Protein AF-A0A3L6PKZ7-F1 (afdb_monomer_lite)

InterPro domains:
  IPR006153 Cation/H+ exchanger, transmembrane domain [PF00999] (64-156)
  IPR038770 Sodium/solute symporter superfamily [G3DSA:1.20.1530.20] (49-181)
  IPR050794 Monovalent cation:proton antiporter 2 [PTHR32468] (29-165)

Sequence (184 aa):
MSLDAPPGAHLHGELTVNKSLFCFPPNNSAATSSGVFAGDDPLKFYFPLLLYHVCTVFALSRAIHAMLRRANVPLVISQILAGALLGPSFLGKVLPHAGELFATPEGWVQINTVGGYAFMLQIFVVGFKTDLGMIVKSGKKAVAIAFFGTAAPHLTMFAAGAALKARVPAAWKATFMLTNLNSW

Structure (mmCIF, N/CA/C/O backbone):
data_AF-A0A3L6PKZ7-F1
#
_entry.id   AF-A0A3L6PKZ7-F1
#
loop_
_atom_site.group_PDB
_atom_site.id
_atom_site.type_symbol
_atom_site.label_atom_id
_atom_site.label_alt_id
_atom_site.label_comp_id
_atom_site.label_asym_id
_atom_site.label_entity_id
_atom_site.label_seq_id
_atom_site.pdbx_PDB_ins_code
_atom_site.Cartn_x
_atom_site.Cartn_y
_atom_site.Cartn_z
_atom_site.occupancy
_atom_site.B_iso_or_equiv
_atom_site.auth_seq_id
_atom_site.auth_comp_id
_atom_site.auth_asym_id
_atom_site.auth_atom_id
_atom_site.pdbx_PDB_model_num
ATOM 1 N N . MET A 1 1 ? 43.329 28.662 -34.584 1.00 37.66 1 MET A N 1
ATOM 2 C CA . MET A 1 1 ? 42.949 29.707 -33.616 1.00 37.66 1 MET A CA 1
ATOM 3 C C . MET A 1 1 ? 42.145 29.007 -32.544 1.00 37.66 1 MET A C 1
ATOM 5 O O . MET A 1 1 ? 41.045 28.546 -32.812 1.00 37.66 1 MET A O 1
ATOM 9 N N . SER A 1 2 ? 42.824 28.749 -31.436 1.00 34.31 2 SER A N 1
ATOM 10 C CA . SER A 1 2 ? 42.416 27.891 -30.332 1.00 34.31 2 SER A CA 1
ATOM 11 C C . SER A 1 2 ? 41.321 28.545 -29.495 1.00 34.31 2 SER A C 1
ATOM 13 O O . SER A 1 2 ? 41.406 29.736 -29.208 1.00 34.31 2 SER A O 1
ATOM 15 N N . LEU A 1 3 ? 40.343 27.757 -29.056 1.00 40.91 3 LEU A N 1
ATOM 16 C CA . LEU A 1 3 ? 39.632 28.007 -27.807 1.00 40.91 3 LEU A CA 1
ATOM 17 C C . LEU A 1 3 ? 39.703 26.711 -27.001 1.00 40.91 3 LEU A C 1
ATOM 19 O O . LEU A 1 3 ? 38.933 25.778 -27.217 1.00 40.91 3 LEU A O 1
ATOM 23 N N . ASP A 1 4 ? 40.724 26.660 -26.149 1.00 36.47 4 ASP A N 1
ATOM 24 C CA . ASP A 1 4 ? 40.931 25.654 -25.119 1.00 36.47 4 ASP A CA 1
ATOM 25 C C . ASP A 1 4 ? 39.691 25.536 -24.224 1.00 36.47 4 ASP A C 1
ATOM 27 O O . ASP A 1 4 ? 39.232 26.508 -23.619 1.00 36.47 4 ASP A O 1
ATOM 31 N N . ALA A 1 5 ? 39.161 24.318 -24.133 1.00 41.03 5 ALA A N 1
ATOM 32 C CA . ALA A 1 5 ? 38.252 23.921 -23.072 1.00 41.03 5 ALA A CA 1
ATOM 33 C C . ALA A 1 5 ? 39.062 23.800 -21.767 1.00 41.03 5 ALA A C 1
ATOM 35 O O . ALA A 1 5 ? 40.099 23.132 -21.770 1.00 41.03 5 ALA A O 1
ATOM 36 N N . PRO A 1 6 ? 38.642 24.413 -20.646 1.00 43.09 6 PRO A N 1
ATOM 37 C CA . PRO A 1 6 ? 39.358 24.243 -19.391 1.00 43.09 6 PRO A CA 1
ATOM 38 C C . PRO A 1 6 ? 39.250 22.785 -18.897 1.00 43.09 6 PRO A C 1
ATOM 40 O O . PRO A 1 6 ? 38.205 22.148 -19.063 1.00 43.09 6 PRO A O 1
ATOM 43 N N . PRO A 1 7 ? 40.327 22.243 -18.302 1.00 43.50 7 PRO A N 1
ATOM 44 C CA . PRO A 1 7 ? 40.430 20.838 -17.934 1.00 43.50 7 PRO A CA 1
ATOM 45 C C . PRO A 1 7 ? 39.516 20.506 -16.753 1.00 43.50 7 PRO A C 1
ATOM 47 O O . PRO A 1 7 ? 39.241 21.348 -15.897 1.00 43.50 7 PRO A O 1
ATOM 50 N N . GLY A 1 8 ? 39.058 19.253 -16.712 1.00 45.28 8 GLY A N 1
ATOM 51 C CA . GLY A 1 8 ? 38.177 18.725 -15.677 1.00 45.28 8 GLY A CA 1
ATOM 52 C C . GLY A 1 8 ? 38.680 19.041 -14.271 1.00 45.28 8 GLY A C 1
ATOM 53 O O . GLY A 1 8 ? 39.714 18.539 -13.830 1.00 45.28 8 GLY A O 1
ATOM 54 N N . ALA A 1 9 ? 37.910 19.856 -13.554 1.00 32.09 9 ALA A N 1
ATOM 55 C CA . ALA A 1 9 ? 38.066 20.019 -12.125 1.00 32.09 9 ALA A CA 1
ATOM 56 C C . ALA A 1 9 ? 37.675 18.697 -11.451 1.00 32.09 9 ALA A C 1
ATOM 58 O O . ALA A 1 9 ? 36.498 18.400 -11.250 1.00 32.09 9 ALA A O 1
ATOM 59 N N . HIS A 1 10 ? 38.686 17.897 -11.112 1.00 40.03 10 HIS A N 1
ATOM 60 C CA . HIS A 1 10 ? 38.590 16.874 -10.081 1.00 40.03 10 HIS A CA 1
ATOM 61 C C . HIS A 1 10 ? 38.192 17.561 -8.769 1.00 40.03 10 HIS A C 1
ATOM 63 O O . HIS A 1 10 ? 39.037 18.016 -8.000 1.00 40.03 10 HIS A O 1
ATOM 69 N N . LEU A 1 11 ? 36.887 17.652 -8.513 1.00 38.78 11 LEU A N 1
ATOM 70 C CA . LEU A 1 11 ? 36.351 17.964 -7.195 1.00 38.78 11 LEU A CA 1
ATOM 71 C C . LEU A 1 11 ? 36.608 16.753 -6.292 1.00 38.78 11 LEU A C 1
ATOM 73 O O . LEU A 1 11 ? 35.746 15.907 -6.079 1.00 38.78 11 LEU A O 1
ATOM 77 N N . HIS A 1 12 ? 37.818 16.705 -5.735 1.00 37.81 12 HIS A N 1
ATOM 78 C CA . HIS A 1 12 ? 38.147 16.003 -4.493 1.00 37.81 12 HIS A CA 1
ATOM 79 C C . HIS A 1 12 ? 37.473 16.733 -3.313 1.00 37.81 12 HIS A C 1
ATOM 81 O O . HIS A 1 12 ? 38.109 17.188 -2.369 1.00 37.81 12 HIS A O 1
ATOM 87 N N . GLY A 1 13 ? 36.159 16.917 -3.410 1.00 38.22 13 GLY A N 1
ATOM 88 C CA . GLY A 1 13 ? 35.315 17.317 -2.304 1.00 38.22 13 GLY A CA 1
ATOM 89 C C . GLY A 1 13 ? 34.705 16.046 -1.760 1.00 38.22 13 GLY A C 1
ATOM 90 O O . GLY A 1 13 ? 33.874 15.434 -2.427 1.00 38.22 13 GLY A O 1
ATOM 91 N N . GLU A 1 14 ? 35.124 15.645 -0.566 1.00 44.72 14 GLU A N 1
ATOM 92 C CA . GLU A 1 14 ? 34.362 14.734 0.276 1.00 44.72 14 GLU A CA 1
ATOM 93 C C . GLU A 1 14 ? 33.024 15.421 0.593 1.00 44.72 14 GLU A C 1
ATOM 95 O O . GLU A 1 14 ? 32.824 16.007 1.655 1.00 44.72 14 GLU A O 1
ATOM 100 N N . LEU A 1 15 ? 32.100 15.426 -0.374 1.00 49.53 15 LEU A N 1
ATOM 101 C CA . LEU A 1 15 ? 30.705 15.639 -0.065 1.00 49.53 15 LEU A CA 1
ATOM 102 C C . LEU A 1 15 ? 30.356 14.402 0.751 1.00 49.53 15 LEU A C 1
ATOM 104 O O . LEU A 1 15 ? 30.218 13.301 0.214 1.00 49.53 15 LEU A O 1
ATOM 108 N N . THR A 1 16 ? 30.255 14.583 2.061 1.00 47.41 16 THR A N 1
ATOM 109 C CA . THR A 1 16 ? 29.468 13.721 2.930 1.00 47.41 16 THR A CA 1
ATOM 110 C C . THR A 1 16 ? 28.024 13.813 2.440 1.00 47.41 16 THR A C 1
ATOM 112 O O . THR A 1 16 ? 27.162 14.443 3.047 1.00 47.41 16 THR A O 1
ATOM 115 N N . VAL A 1 17 ? 27.761 13.230 1.263 1.00 52.81 17 VAL A N 1
ATOM 116 C CA . VAL A 1 17 ? 26.420 12.999 0.757 1.00 52.81 17 VAL A CA 1
ATOM 117 C C . VAL A 1 17 ? 25.824 12.106 1.815 1.00 52.81 17 VAL A C 1
ATOM 119 O O . VAL A 1 17 ? 26.182 10.933 1.940 1.00 52.81 17 VAL A O 1
ATOM 122 N N . ASN A 1 18 ? 24.973 12.700 2.641 1.00 56.16 18 ASN A N 1
ATOM 123 C CA . ASN A 1 18 ? 24.105 11.946 3.506 1.00 56.16 18 ASN A CA 1
ATOM 124 C C . ASN A 1 18 ? 23.503 10.844 2.630 1.00 56.16 18 ASN A C 1
ATOM 126 O O . ASN A 1 18 ? 22.869 11.134 1.614 1.00 56.16 18 ASN A O 1
ATOM 130 N N . LYS A 1 19 ? 23.766 9.584 2.986 1.00 55.69 1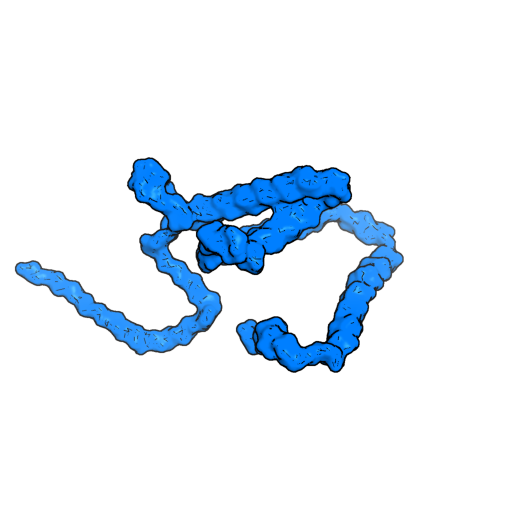9 LYS A N 1
ATOM 131 C CA . LYS A 1 19 ? 23.461 8.393 2.178 1.00 55.69 19 LYS A CA 1
ATOM 132 C C . LYS A 1 19 ? 21.954 8.215 1.898 1.00 55.69 19 LYS A C 1
ATOM 134 O O . LYS A 1 19 ? 21.560 7.231 1.286 1.00 55.69 19 LYS A O 1
ATOM 139 N N . SER A 1 20 ? 21.130 9.158 2.360 1.00 59.34 20 SER A N 1
ATOM 140 C CA . SER A 1 20 ? 19.693 9.289 2.132 1.00 59.34 20 SER A CA 1
ATOM 141 C C . SER A 1 20 ? 19.301 10.101 0.886 1.00 59.34 20 SER A C 1
ATOM 143 O O . SER A 1 20 ? 18.125 10.096 0.527 1.00 59.34 20 SER A O 1
ATOM 145 N N . LEU A 1 21 ? 20.231 10.775 0.195 1.00 57.31 21 LEU A N 1
ATOM 146 C CA . LEU A 1 21 ? 19.923 11.542 -1.021 1.00 57.31 21 LEU A CA 1
ATOM 147 C C . LEU A 1 21 ? 20.145 10.704 -2.290 1.00 57.31 21 LEU A C 1
ATOM 149 O O . LEU A 1 21 ? 21.260 10.582 -2.795 1.00 57.31 21 LEU A O 1
ATOM 153 N N . PHE A 1 22 ? 19.058 10.133 -2.817 1.00 61.12 22 PHE A N 1
ATOM 154 C CA . PHE A 1 22 ? 19.027 9.542 -4.156 1.00 61.12 22 PHE A CA 1
ATOM 155 C C . PHE A 1 22 ? 18.927 10.658 -5.202 1.00 61.12 22 PHE A C 1
ATOM 157 O O . PHE A 1 22 ? 17.854 11.211 -5.438 1.00 61.12 22 PHE A O 1
ATOM 164 N N . CYS A 1 23 ? 20.053 10.999 -5.826 1.00 65.50 23 CYS A N 1
ATOM 165 C CA . CYS A 1 23 ? 20.083 11.903 -6.972 1.00 65.50 23 CYS A CA 1
ATOM 166 C C . CYS A 1 23 ? 19.920 11.091 -8.260 1.00 65.50 23 CYS A C 1
ATOM 168 O O . CYS A 1 23 ? 20.810 10.320 -8.620 1.00 65.50 23 CYS A O 1
ATOM 170 N N . PHE A 1 24 ? 18.801 11.275 -8.962 1.00 64.44 24 PHE A N 1
ATOM 171 C CA . PHE A 1 24 ? 18.620 10.705 -10.295 1.00 64.44 24 PHE A CA 1
ATOM 172 C C . PHE A 1 24 ? 19.259 11.630 -11.341 1.00 64.44 24 PHE A C 1
ATOM 174 O O . PHE A 1 24 ? 18.990 12.836 -11.330 1.00 64.44 24 PHE A O 1
ATOM 181 N N . PRO A 1 25 ? 20.134 11.115 -12.221 1.00 61.62 25 PRO A N 1
ATOM 182 C CA . PRO A 1 25 ? 20.786 11.935 -13.229 1.00 61.62 25 PRO A CA 1
ATOM 183 C C . PRO A 1 25 ? 19.748 12.454 -14.246 1.00 61.62 25 PRO A C 1
ATOM 185 O O . PRO A 1 25 ? 19.003 11.660 -14.821 1.00 61.62 25 PRO A O 1
ATOM 188 N N . PRO A 1 26 ? 19.691 13.772 -14.512 1.00 59.50 26 PRO A N 1
ATOM 189 C CA . PRO A 1 26 ? 18.652 14.383 -15.348 1.00 59.50 26 PRO A CA 1
ATOM 190 C C . PRO A 1 26 ? 18.780 14.074 -16.851 1.00 59.50 26 PRO A C 1
ATOM 192 O O . PRO A 1 26 ? 17.904 14.452 -17.623 1.00 59.50 26 PRO A O 1
ATOM 195 N N . ASN A 1 27 ? 19.86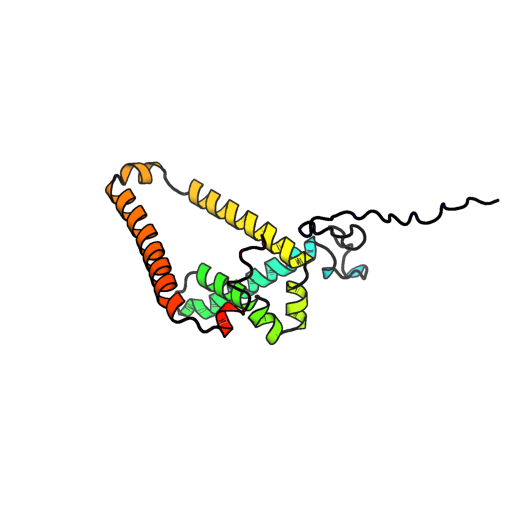5 13.427 -17.289 1.00 56.06 27 ASN A N 1
ATOM 196 C CA . ASN A 1 27 ? 20.165 13.206 -18.707 1.00 56.06 27 ASN A CA 1
ATOM 197 C C . ASN A 1 27 ? 19.594 11.901 -19.286 1.00 56.06 27 ASN A C 1
ATOM 199 O O . ASN A 1 27 ? 19.532 11.780 -20.506 1.00 56.06 27 ASN A O 1
ATOM 203 N N . ASN A 1 28 ? 19.168 10.951 -18.447 1.00 58.66 28 ASN A N 1
ATOM 204 C CA . ASN A 1 28 ? 18.804 9.601 -18.897 1.00 58.66 28 ASN A CA 1
ATOM 205 C C . ASN A 1 28 ? 17.306 9.276 -18.779 1.00 58.66 28 ASN A C 1
ATOM 207 O O . ASN A 1 28 ? 16.883 8.226 -19.259 1.00 58.66 28 ASN A O 1
ATOM 211 N N . SER A 1 29 ? 16.501 10.157 -18.181 1.00 63.03 29 SER A N 1
ATOM 212 C CA . SER A 1 29 ? 15.074 9.908 -17.951 1.00 63.03 29 SER A CA 1
ATOM 213 C C . SER A 1 29 ? 14.266 11.209 -18.033 1.00 63.03 29 SER A C 1
ATOM 215 O O . SER A 1 29 ? 14.101 11.951 -17.068 1.00 63.03 29 SER A O 1
ATOM 217 N N . ALA A 1 30 ? 13.755 11.525 -19.228 1.00 67.38 30 ALA A N 1
ATOM 218 C CA . ALA A 1 30 ? 12.829 12.643 -19.403 1.00 67.38 30 ALA A CA 1
ATOM 219 C C . ALA A 1 30 ? 11.431 12.293 -18.849 1.00 67.38 30 ALA A C 1
ATOM 221 O O . ALA A 1 30 ? 11.068 11.126 -18.674 1.00 67.38 30 ALA A O 1
ATOM 222 N N . ALA A 1 31 ? 10.605 13.310 -18.589 1.00 65.88 31 ALA A N 1
ATOM 223 C CA . ALA A 1 31 ? 9.243 13.108 -18.086 1.00 65.88 31 ALA A CA 1
ATOM 224 C C . ALA A 1 31 ? 8.304 12.450 -19.118 1.00 65.88 31 ALA A C 1
ATOM 226 O O . ALA A 1 31 ? 7.287 11.869 -18.747 1.00 65.88 31 ALA A O 1
ATOM 227 N N . THR A 1 32 ? 8.609 12.538 -20.414 1.00 68.31 32 THR A N 1
ATOM 228 C CA . THR A 1 32 ? 7.767 12.033 -21.509 1.00 68.31 32 THR A CA 1
ATOM 229 C C . THR A 1 32 ? 8.644 11.479 -22.628 1.00 68.31 32 THR A C 1
ATOM 231 O O . THR A 1 32 ? 9.682 12.056 -22.937 1.00 68.31 32 THR A O 1
ATOM 234 N N . SER A 1 33 ? 8.225 10.349 -23.202 1.00 72.31 33 SER A N 1
ATOM 235 C CA . SER A 1 33 ? 8.876 9.704 -24.347 1.00 72.31 33 SER A CA 1
ATOM 236 C C . SER A 1 33 ? 8.379 10.310 -25.659 1.00 72.31 33 SER A C 1
ATOM 238 O O . SER A 1 33 ? 7.191 10.616 -25.773 1.00 72.31 33 SER A O 1
ATOM 240 N N . SER A 1 34 ? 9.249 10.400 -26.669 1.00 72.69 34 SER A N 1
ATOM 241 C CA . SER A 1 34 ? 8.867 10.779 -28.041 1.00 72.69 34 SER A CA 1
ATOM 242 C C . SER A 1 34 ? 8.080 9.674 -28.772 1.00 72.69 34 SER A C 1
ATOM 244 O O . SER A 1 34 ? 7.639 9.866 -29.904 1.00 72.69 34 SER A O 1
ATOM 246 N N . GLY A 1 35 ? 7.842 8.537 -28.105 1.00 71.56 35 GLY A N 1
ATOM 247 C CA . GLY A 1 35 ? 7.009 7.430 -28.564 1.00 71.56 35 GLY A CA 1
ATOM 248 C C . GLY A 1 35 ? 7.821 6.256 -29.110 1.00 71.56 35 GLY A C 1
ATOM 249 O O . GLY A 1 35 ? 8.903 6.424 -29.660 1.00 71.56 35 GLY A O 1
ATOM 250 N N . VAL A 1 36 ? 7.258 5.046 -29.014 1.00 78.12 36 VAL A N 1
ATOM 251 C CA . VAL A 1 36 ? 7.903 3.801 -29.487 1.00 78.12 36 VAL A CA 1
ATOM 252 C C . VAL A 1 36 ? 8.214 3.826 -30.990 1.00 78.12 36 VAL A C 1
ATOM 254 O O . VAL A 1 36 ? 9.170 3.211 -31.451 1.00 78.12 36 VAL A O 1
ATOM 257 N N . PHE A 1 37 ? 7.435 4.591 -31.760 1.00 78.19 37 PHE A N 1
ATOM 258 C CA . PHE A 1 37 ? 7.635 4.772 -33.198 1.00 78.19 37 PHE A CA 1
ATOM 259 C C . PHE A 1 37 ? 8.873 5.615 -33.538 1.00 78.19 37 PHE A C 1
ATOM 261 O O . PHE A 1 37 ? 9.348 5.547 -34.668 1.00 78.19 37 PHE A O 1
ATOM 268 N N . ALA A 1 38 ? 9.412 6.370 -32.574 1.00 78.25 38 ALA A N 1
ATOM 269 C CA . ALA A 1 38 ? 10.676 7.091 -32.710 1.00 78.25 38 ALA A CA 1
ATOM 270 C C . ALA A 1 38 ? 11.906 6.208 -32.403 1.00 78.25 38 ALA A C 1
ATOM 272 O O . ALA A 1 38 ? 13.032 6.676 -32.539 1.00 78.25 38 ALA A O 1
ATOM 273 N N . GLY A 1 39 ? 11.706 4.940 -32.011 1.00 75.25 39 GLY A N 1
ATOM 274 C CA . GLY A 1 39 ? 12.780 4.022 -31.610 1.00 75.25 39 GLY A CA 1
ATOM 275 C C . GLY A 1 39 ? 13.220 4.161 -30.148 1.00 75.25 39 GLY A C 1
ATOM 276 O O . GLY A 1 39 ? 14.179 3.511 -29.743 1.00 75.25 39 GLY A O 1
ATOM 277 N N . ASP A 1 40 ? 12.518 4.978 -29.357 1.00 77.06 40 ASP A N 1
ATOM 278 C CA . ASP A 1 40 ? 12.780 5.156 -27.928 1.00 77.06 40 ASP A CA 1
ATOM 279 C C . ASP A 1 40 ? 12.205 3.993 -27.102 1.00 77.06 40 ASP A C 1
ATOM 281 O O . ASP A 1 40 ? 11.055 3.591 -27.295 1.00 77.06 40 ASP A O 1
ATOM 285 N N . ASP A 1 41 ? 12.961 3.517 -26.105 1.00 74.69 41 ASP A N 1
ATOM 286 C CA . ASP A 1 41 ? 12.457 2.581 -25.093 1.00 74.69 41 ASP A CA 1
ATOM 287 C C . ASP A 1 41 ? 11.544 3.327 -24.098 1.00 74.69 41 ASP A C 1
ATOM 289 O O . ASP A 1 41 ? 12.045 4.066 -23.241 1.00 74.69 41 ASP A O 1
ATOM 293 N N . PRO A 1 42 ? 10.211 3.126 -24.115 1.00 75.62 42 PRO A N 1
ATOM 294 C CA . PRO A 1 42 ? 9.300 3.889 -23.262 1.00 75.62 42 PRO A CA 1
ATOM 295 C C . PRO A 1 42 ? 9.505 3.590 -21.772 1.00 75.62 42 PRO A C 1
ATOM 297 O O . PRO A 1 42 ? 9.166 4.414 -20.935 1.00 75.62 42 PRO A O 1
ATOM 300 N N . LEU A 1 43 ? 10.093 2.448 -21.414 1.00 74.25 43 LEU A N 1
ATOM 301 C CA . LEU A 1 43 ? 10.303 2.038 -20.021 1.00 74.25 43 LEU A CA 1
ATOM 302 C C . LEU A 1 43 ? 11.442 2.788 -19.310 1.00 74.25 43 LEU A C 1
ATOM 304 O O . LEU A 1 43 ? 11.575 2.655 -18.098 1.00 74.25 43 LEU A O 1
ATOM 308 N N . LYS A 1 44 ? 12.234 3.593 -20.033 1.00 75.19 44 LYS A N 1
ATOM 309 C CA . LYS A 1 44 ? 13.268 4.470 -19.452 1.00 75.19 44 LYS A CA 1
ATOM 310 C C . LYS A 1 44 ? 12.729 5.830 -18.993 1.00 75.19 44 LYS A C 1
ATOM 312 O O . LYS A 1 44 ? 13.465 6.623 -18.416 1.00 75.19 44 LYS A O 1
ATOM 317 N N . PHE A 1 45 ? 11.455 6.122 -19.258 1.00 79.44 45 PHE A N 1
ATOM 318 C CA . PHE A 1 45 ? 10.830 7.398 -18.914 1.00 79.44 45 PHE A CA 1
ATOM 319 C C . PHE A 1 45 ? 9.893 7.244 -17.713 1.00 79.44 45 PHE A C 1
ATOM 321 O O . PHE A 1 45 ? 9.157 6.265 -17.592 1.00 79.44 45 PHE A O 1
ATOM 328 N N . TYR A 1 46 ? 9.849 8.267 -16.860 1.00 81.25 46 TYR A N 1
ATOM 329 C CA . TYR A 1 46 ? 9.121 8.223 -15.589 1.00 81.25 46 TYR A CA 1
ATOM 330 C C . TYR A 1 46 ? 7.609 8.009 -15.737 1.00 81.25 46 TYR A C 1
ATOM 332 O O . TYR A 1 46 ? 7.017 7.222 -15.001 1.00 81.25 46 TYR A O 1
ATOM 340 N N . PHE A 1 47 ? 6.967 8.723 -16.661 1.00 83.88 47 PHE A N 1
ATOM 341 C CA . PHE A 1 47 ? 5.515 8.674 -16.841 1.00 83.88 47 PHE A CA 1
ATOM 342 C C . PHE A 1 47 ? 5.000 7.324 -17.378 1.00 83.88 47 PHE A C 1
ATOM 344 O O . PHE A 1 47 ? 4.134 6.724 -16.736 1.00 83.88 47 PHE A O 1
ATOM 351 N N . PRO A 1 48 ? 5.507 6.798 -18.510 1.00 86.38 48 PRO A N 1
ATOM 352 C CA . PRO A 1 48 ? 5.097 5.480 -19.000 1.00 86.38 48 PRO A CA 1
ATOM 353 C C . PRO A 1 48 ? 5.462 4.340 -18.040 1.00 86.38 48 PRO A C 1
ATOM 355 O O . PRO A 1 48 ? 4.680 3.396 -17.930 1.00 86.38 48 PRO A O 1
ATOM 358 N N . LEU A 1 49 ? 6.578 4.435 -17.306 1.00 85.31 49 LEU A N 1
ATOM 359 C CA . LEU A 1 49 ? 6.928 3.456 -16.272 1.00 85.31 49 LEU A CA 1
ATOM 360 C C . LEU A 1 49 ? 5.880 3.431 -15.144 1.00 85.31 49 LEU A C 1
ATOM 362 O O . LEU A 1 49 ? 5.373 2.365 -14.794 1.00 85.31 49 LEU A O 1
ATOM 366 N N . LEU A 1 50 ? 5.464 4.605 -14.652 1.00 87.31 50 LEU A N 1
ATOM 367 C CA . LEU A 1 50 ? 4.408 4.721 -13.642 1.00 87.31 50 LEU A CA 1
ATOM 368 C C . LEU A 1 50 ? 3.073 4.146 -14.141 1.00 87.31 50 LEU A C 1
ATOM 370 O O . LEU A 1 50 ? 2.414 3.387 -13.426 1.00 87.31 50 LEU A O 1
ATOM 374 N N . LEU A 1 51 ? 2.665 4.492 -15.366 1.00 88.69 51 LEU A N 1
ATOM 375 C CA . LEU A 1 51 ? 1.438 3.961 -15.964 1.00 88.69 51 LEU A CA 1
ATOM 376 C C . LEU A 1 51 ? 1.488 2.438 -16.081 1.00 88.69 51 LEU A C 1
ATOM 378 O O . LEU A 1 51 ? 0.510 1.768 -15.749 1.00 88.69 51 LEU A O 1
ATOM 382 N N . TYR A 1 52 ? 2.625 1.889 -16.507 1.00 88.25 52 TYR A N 1
ATOM 383 C CA . TYR A 1 52 ? 2.830 0.449 -16.582 1.00 88.25 52 TYR A CA 1
ATOM 384 C C . TYR A 1 52 ? 2.637 -0.220 -15.214 1.00 88.25 52 TYR A C 1
ATOM 386 O O . TYR A 1 52 ? 1.897 -1.204 -15.107 1.00 88.25 52 TYR A O 1
ATOM 394 N N . HIS A 1 53 ? 3.234 0.329 -14.152 1.00 88.88 53 HIS A N 1
ATOM 395 C CA . HIS A 1 53 ? 3.090 -0.214 -12.801 1.00 88.88 53 HIS A CA 1
ATOM 396 C C . HIS A 1 53 ? 1.646 -0.147 -12.296 1.00 88.88 53 HIS A C 1
ATOM 398 O O . HIS A 1 53 ? 1.126 -1.158 -11.822 1.00 88.88 53 HIS A O 1
ATOM 404 N N . VAL A 1 54 ? 0.961 0.993 -12.444 1.00 89.75 54 VAL A N 1
ATOM 405 C CA . VAL A 1 54 ? -0.443 1.154 -12.013 1.00 89.75 54 VAL A CA 1
ATOM 406 C C . VAL A 1 54 ? -1.370 0.210 -12.778 1.00 89.75 54 VAL A C 1
ATOM 408 O O . VAL A 1 54 ? -2.192 -0.476 -12.165 1.00 89.75 54 VAL A O 1
ATOM 411 N N . CYS A 1 55 ? -1.219 0.120 -14.102 1.00 91.50 55 CYS A N 1
ATOM 412 C CA . CYS A 1 55 ? -1.996 -0.794 -14.938 1.00 91.50 55 CYS A CA 1
ATOM 413 C C . CYS A 1 55 ? -1.774 -2.251 -14.530 1.00 91.50 55 CYS A C 1
ATOM 415 O O . CYS A 1 55 ? -2.741 -3.000 -14.389 1.00 91.50 55 CYS A O 1
ATOM 417 N N . THR A 1 56 ? -0.524 -2.646 -14.281 1.00 89.00 56 THR A N 1
ATOM 418 C CA . THR A 1 56 ? -0.189 -4.016 -13.876 1.00 89.00 56 THR A CA 1
ATOM 419 C C . THR A 1 56 ? -0.767 -4.352 -12.502 1.00 89.00 56 THR A C 1
ATOM 421 O O . THR A 1 56 ? -1.411 -5.391 -12.346 1.00 89.00 56 THR A O 1
ATOM 424 N N . VAL A 1 57 ? -0.625 -3.456 -11.517 1.00 89.56 57 VAL A N 1
ATOM 425 C CA . VAL A 1 57 ? -1.207 -3.629 -10.174 1.00 89.56 57 VAL A CA 1
ATOM 426 C C . VAL A 1 57 ? -2.729 -3.734 -10.254 1.00 89.56 57 VAL A C 1
ATOM 428 O O . VAL A 1 57 ? -3.321 -4.614 -9.622 1.00 89.56 57 VAL A O 1
ATOM 431 N N . PHE A 1 58 ? -3.381 -2.878 -11.045 1.00 91.81 58 PHE A N 1
ATOM 432 C CA . PHE A 1 58 ? -4.834 -2.890 -11.200 1.00 91.81 58 PHE A CA 1
ATOM 433 C C . PHE A 1 58 ? -5.327 -4.162 -11.897 1.00 91.81 58 PHE A C 1
ATOM 435 O O . PHE A 1 58 ? -6.251 -4.811 -11.401 1.00 91.81 58 PHE A O 1
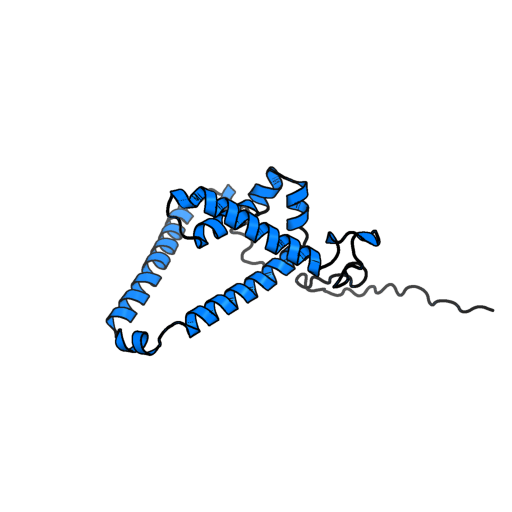ATOM 442 N N . ALA A 1 59 ? -4.697 -4.551 -13.007 1.00 92.69 59 ALA A N 1
ATOM 443 C CA . ALA A 1 59 ? -5.042 -5.756 -13.755 1.00 92.69 59 ALA A CA 1
ATOM 444 C C . ALA A 1 59 ? -4.877 -7.013 -12.894 1.00 92.69 59 ALA A C 1
ATOM 446 O O . ALA A 1 59 ? -5.800 -7.825 -12.806 1.00 92.69 59 ALA A O 1
ATOM 447 N N . LEU A 1 60 ? -3.750 -7.137 -12.186 1.00 91.06 60 LEU A N 1
ATOM 448 C CA . LEU A 1 60 ? -3.496 -8.278 -11.313 1.00 91.06 60 LEU A CA 1
ATOM 449 C C . LEU A 1 60 ? -4.476 -8.318 -10.137 1.00 91.06 60 LEU A C 1
ATOM 451 O O . LEU A 1 60 ? -5.053 -9.367 -9.849 1.00 91.06 60 LEU A O 1
ATOM 455 N N . SER A 1 61 ? -4.732 -7.174 -9.498 1.00 92.12 61 SER A N 1
ATOM 456 C CA . SER A 1 61 ? -5.714 -7.080 -8.413 1.00 92.12 61 SER A CA 1
ATOM 457 C C . SER A 1 61 ? -7.103 -7.515 -8.875 1.00 92.12 61 SER A C 1
ATOM 459 O O . SER A 1 61 ? -7.798 -8.228 -8.153 1.00 92.12 61 SER A O 1
ATOM 461 N N . ARG A 1 62 ? -7.513 -7.126 -10.091 1.00 92.44 62 ARG A N 1
ATOM 462 C CA . ARG A 1 62 ? -8.797 -7.526 -10.684 1.00 92.44 62 ARG A CA 1
ATOM 463 C C . ARG A 1 62 ? -8.838 -9.007 -11.036 1.00 92.44 62 ARG A C 1
ATOM 465 O O . ARG A 1 62 ? -9.856 -9.636 -10.765 1.00 92.44 62 ARG A O 1
ATOM 472 N N . ALA A 1 63 ? -7.761 -9.566 -11.580 1.00 92.44 63 ALA A N 1
ATOM 473 C CA . ALA A 1 63 ? -7.666 -10.991 -11.888 1.00 92.44 63 ALA A CA 1
ATOM 474 C C . ALA A 1 63 ? -7.774 -11.848 -10.616 1.00 92.44 63 ALA A C 1
ATOM 476 O O . ALA A 1 63 ? -8.599 -12.760 -10.543 1.00 92.44 63 ALA A O 1
ATOM 477 N N . ILE A 1 64 ? -7.015 -11.495 -9.575 1.00 90.94 64 ILE A N 1
ATOM 478 C CA . ILE A 1 64 ? -7.069 -12.165 -8.269 1.00 90.94 64 ILE A CA 1
ATOM 479 C C . ILE A 1 64 ? -8.452 -11.995 -7.653 1.00 90.94 64 ILE A C 1
ATOM 481 O O . ILE A 1 64 ? -9.044 -12.965 -7.191 1.00 90.94 64 ILE A O 1
ATOM 485 N N . HIS A 1 65 ? -9.012 -10.787 -7.682 1.00 93.06 65 HIS A N 1
ATOM 486 C CA . HIS A 1 65 ? -10.348 -10.561 -7.149 1.00 93.06 65 HIS A CA 1
ATOM 487 C C . HIS A 1 65 ? -11.413 -11.362 -7.902 1.00 93.06 65 HIS A C 1
ATOM 489 O O . HIS A 1 65 ? -12.310 -11.897 -7.267 1.00 93.06 65 HIS A O 1
ATOM 495 N N . ALA A 1 66 ? -11.315 -11.505 -9.226 1.00 91.69 66 ALA A N 1
ATOM 496 C CA . ALA A 1 66 ? -12.241 -12.323 -10.007 1.00 91.69 66 ALA A CA 1
ATOM 497 C C . ALA A 1 66 ? -12.179 -13.805 -9.602 1.00 91.69 66 ALA A C 1
ATOM 499 O O . ALA A 1 66 ? -13.224 -14.435 -9.447 1.00 91.69 66 ALA A O 1
ATOM 500 N N . MET A 1 67 ? -10.976 -14.334 -9.353 1.00 89.38 67 MET A N 1
ATOM 501 C CA . MET A 1 67 ? -10.775 -15.693 -8.833 1.00 89.38 67 MET A CA 1
ATOM 502 C C . MET A 1 67 ? -11.339 -15.848 -7.410 1.00 89.38 67 MET A C 1
ATOM 504 O O . MET A 1 67 ? -12.059 -16.803 -7.119 1.00 89.38 67 MET A O 1
ATOM 508 N N . LEU A 1 68 ? -11.065 -14.881 -6.527 1.00 88.38 68 LEU A N 1
ATOM 509 C CA . LEU A 1 68 ? -11.482 -14.898 -5.119 1.00 88.38 68 LEU A CA 1
ATOM 510 C C . LEU A 1 68 ? -12.930 -14.440 -4.905 1.00 88.38 68 LEU A C 1
ATOM 512 O O . LEU A 1 68 ? -13.465 -14.598 -3.807 1.00 88.38 68 LEU A O 1
ATOM 516 N N . ARG A 1 69 ? -13.602 -13.923 -5.940 1.00 86.44 69 ARG A N 1
ATOM 517 C CA . ARG A 1 69 ? -14.997 -13.465 -5.868 1.00 86.44 69 ARG A CA 1
ATOM 518 C C . ARG A 1 69 ? -15.918 -14.574 -5.383 1.00 86.44 69 ARG A C 1
ATOM 520 O O . ARG A 1 69 ? -16.877 -14.310 -4.664 1.00 86.44 69 ARG A O 1
ATOM 527 N N . ARG A 1 70 ? -15.594 -15.824 -5.724 1.00 82.56 70 ARG A N 1
ATOM 528 C CA . ARG A 1 70 ? -16.354 -17.000 -5.293 1.00 82.56 70 ARG A CA 1
ATOM 529 C C . ARG A 1 70 ? -16.319 -17.226 -3.777 1.00 82.56 70 ARG A C 1
ATOM 531 O O . ARG A 1 70 ? -17.212 -17.876 -3.252 1.00 82.56 70 ARG A O 1
ATOM 538 N N . ALA A 1 71 ? -15.337 -16.655 -3.084 1.00 84.88 71 ALA A N 1
ATOM 539 C CA . ALA A 1 71 ? -15.171 -16.744 -1.638 1.00 84.88 71 ALA A CA 1
ATOM 540 C C . ALA A 1 71 ? -15.730 -15.523 -0.871 1.00 84.88 71 ALA A C 1
ATOM 542 O O . ALA A 1 71 ? -15.472 -15.401 0.321 1.00 84.88 71 ALA A O 1
ATOM 543 N N . ASN A 1 72 ? -16.483 -14.617 -1.520 1.00 88.06 72 ASN A N 1
ATOM 544 C CA . ASN A 1 72 ? -17.033 -13.388 -0.910 1.00 88.06 72 ASN A CA 1
ATOM 545 C C . ASN A 1 72 ? -15.975 -12.507 -0.215 1.00 88.06 72 ASN A C 1
ATOM 547 O O . ASN A 1 72 ? -16.260 -11.792 0.745 1.00 88.06 72 ASN A O 1
ATOM 551 N N . VAL A 1 73 ? -14.737 -12.557 -0.708 1.00 91.50 73 VAL A N 1
ATOM 552 C CA . VAL A 1 73 ? -13.621 -11.804 -0.140 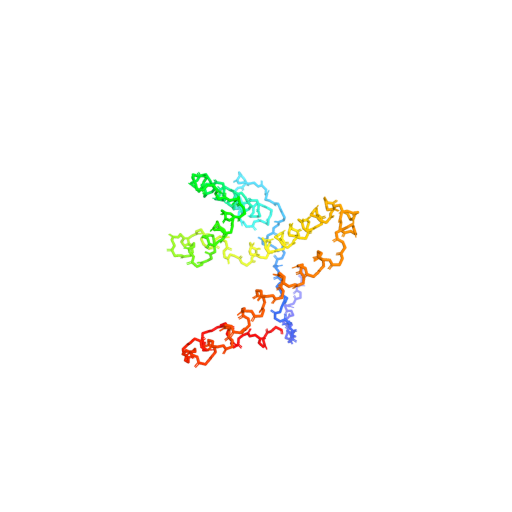1.00 91.50 73 VAL A CA 1
ATOM 553 C C . VAL A 1 73 ? -13.741 -10.326 -0.544 1.00 91.50 73 VAL A C 1
ATOM 555 O O . VAL A 1 73 ? -13.908 -10.035 -1.733 1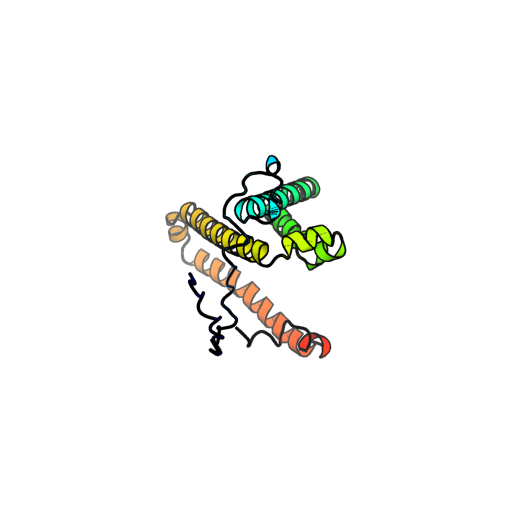.00 91.50 73 VAL A O 1
ATOM 558 N N . PRO A 1 74 ? -13.638 -9.368 0.398 1.00 90.75 74 PRO A N 1
ATOM 559 C CA . PRO A 1 74 ? -13.627 -7.946 0.073 1.00 90.75 74 PRO A CA 1
ATOM 560 C C . PRO A 1 74 ? -12.419 -7.582 -0.798 1.00 90.75 74 PRO A C 1
ATOM 562 O O . PRO A 1 74 ? -11.320 -8.114 -0.636 1.00 90.75 74 PRO A O 1
ATOM 565 N N . LEU A 1 75 ? -12.613 -6.620 -1.700 1.00 89.06 75 LEU A N 1
ATOM 566 C CA . LEU A 1 75 ? -11.626 -6.224 -2.711 1.00 89.06 75 LEU A CA 1
ATOM 567 C C . LEU A 1 75 ? -10.262 -5.823 -2.122 1.00 89.06 75 LEU A C 1
ATOM 569 O O . LEU A 1 75 ? -9.231 -6.112 -2.728 1.00 89.06 75 LEU A O 1
ATOM 573 N N . VAL A 1 76 ? -10.246 -5.242 -0.918 1.00 90.44 76 VAL A N 1
ATOM 574 C CA . VAL A 1 76 ? -9.008 -4.842 -0.231 1.00 90.44 76 VAL A CA 1
ATOM 575 C C . VAL A 1 76 ? -8.075 -6.029 0.042 1.00 90.44 76 VAL A C 1
ATOM 577 O O . VAL A 1 76 ? -6.863 -5.907 -0.099 1.00 90.44 76 VAL A O 1
ATOM 580 N N . ILE A 1 77 ? -8.618 -7.211 0.353 1.00 91.38 77 ILE A N 1
ATOM 581 C CA . ILE A 1 77 ? -7.807 -8.406 0.629 1.00 91.38 77 ILE A CA 1
ATOM 582 C C . ILE A 1 77 ? -7.164 -8.913 -0.665 1.00 91.38 77 ILE A C 1
ATOM 584 O O . ILE A 1 77 ? -5.994 -9.294 -0.672 1.00 91.38 77 ILE A O 1
ATOM 588 N N . SER A 1 78 ? -7.892 -8.864 -1.784 1.00 91.62 78 SER A N 1
ATOM 589 C CA . SER A 1 78 ? -7.349 -9.224 -3.097 1.00 91.62 78 SER A CA 1
ATOM 590 C C . SER A 1 78 ? -6.215 -8.288 -3.528 1.00 91.62 78 SER A C 1
ATOM 592 O O . SER A 1 78 ? -5.243 -8.754 -4.113 1.00 91.62 78 SER A O 1
ATOM 594 N N . GLN A 1 79 ? -6.304 -6.994 -3.205 1.00 90.75 79 GLN A N 1
ATOM 595 C CA . GLN A 1 79 ? -5.242 -6.018 -3.476 1.00 90.75 79 GLN A CA 1
ATOM 596 C C . GLN A 1 79 ? -3.985 -6.277 -2.639 1.00 90.75 79 GLN A C 1
ATOM 598 O O . GLN A 1 79 ? -2.882 -6.247 -3.179 1.00 90.75 79 GLN A O 1
ATOM 603 N N . ILE A 1 80 ? -4.139 -6.580 -1.345 1.00 91.44 80 ILE A N 1
ATOM 604 C CA . ILE A 1 80 ? -3.006 -6.932 -0.472 1.00 91.44 80 ILE A CA 1
ATOM 605 C C . ILE A 1 80 ? -2.298 -8.181 -1.008 1.00 91.44 80 ILE A C 1
ATOM 607 O O . ILE A 1 80 ? -1.071 -8.209 -1.095 1.00 91.44 80 ILE A O 1
ATOM 611 N N . LEU A 1 81 ? -3.063 -9.192 -1.430 1.00 91.12 81 LEU A N 1
ATOM 612 C CA . LEU A 1 81 ? -2.501 -10.404 -2.019 1.00 91.12 81 LEU A CA 1
ATOM 613 C C . LEU A 1 81 ? -1.799 -10.122 -3.356 1.00 91.12 81 LEU A C 1
ATOM 615 O O . LEU A 1 81 ? -0.711 -10.638 -3.589 1.00 91.12 81 LEU A O 1
ATOM 619 N N . ALA A 1 82 ? -2.377 -9.270 -4.207 1.00 90.00 82 ALA A N 1
ATOM 620 C CA . ALA A 1 82 ? -1.746 -8.827 -5.450 1.00 90.00 82 ALA A CA 1
ATOM 621 C C . ALA A 1 82 ? -0.404 -8.127 -5.191 1.00 90.00 82 ALA A C 1
ATOM 623 O O . ALA A 1 82 ? 0.585 -8.438 -5.849 1.00 90.00 82 ALA A O 1
ATOM 624 N N . GLY A 1 83 ? -0.353 -7.231 -4.201 1.00 88.88 83 GLY A N 1
ATOM 625 C CA . GLY A 1 83 ? 0.878 -6.560 -3.784 1.00 88.88 83 GLY A CA 1
ATOM 626 C C . GLY A 1 83 ? 1.924 -7.536 -3.244 1.00 88.88 83 GLY A C 1
ATOM 627 O O . GLY A 1 83 ? 3.092 -7.447 -3.610 1.00 88.88 83 GLY A O 1
ATOM 628 N N . ALA A 1 84 ? 1.511 -8.520 -2.440 1.00 88.38 84 ALA A N 1
ATOM 629 C CA . ALA A 1 84 ? 2.408 -9.563 -1.943 1.00 88.38 84 ALA A CA 1
ATOM 630 C C . ALA A 1 84 ? 2.993 -10.428 -3.077 1.00 88.38 84 ALA A C 1
ATOM 632 O O . ALA A 1 84 ? 4.166 -10.796 -3.019 1.00 88.38 84 ALA A O 1
ATOM 633 N N . LEU A 1 85 ? 2.202 -10.719 -4.117 1.00 87.25 85 LEU A N 1
ATOM 634 C CA . LEU A 1 85 ? 2.646 -11.469 -5.297 1.00 87.25 85 LEU A CA 1
ATOM 635 C C . LEU A 1 85 ? 3.564 -10.653 -6.217 1.00 87.25 85 LEU A C 1
ATOM 637 O O . LEU A 1 85 ? 4.496 -11.214 -6.786 1.00 87.25 85 LEU A O 1
ATOM 641 N N . LEU A 1 86 ? 3.323 -9.346 -6.354 1.00 85.19 86 LEU A N 1
ATOM 642 C CA . LEU A 1 86 ? 4.202 -8.434 -7.100 1.00 85.19 86 LEU A CA 1
ATOM 643 C C . LEU A 1 86 ? 5.484 -8.092 -6.342 1.00 85.19 86 LEU A C 1
ATOM 645 O O . LEU A 1 86 ? 6.445 -7.618 -6.943 1.00 85.19 86 LEU A O 1
ATOM 649 N N . GLY A 1 87 ? 5.513 -8.338 -5.032 1.00 82.69 87 GLY A N 1
ATOM 650 C CA . GLY A 1 87 ? 6.701 -8.153 -4.221 1.00 82.69 87 GLY A CA 1
ATOM 651 C C . GLY A 1 87 ? 7.887 -8.976 -4.748 1.00 82.69 87 GLY A C 1
ATOM 652 O O . GLY A 1 87 ? 7.704 -10.083 -5.271 1.00 82.69 87 GLY A O 1
ATOM 653 N N . PRO A 1 88 ? 9.126 -8.488 -4.554 1.00 75.00 88 PRO A N 1
ATOM 654 C CA . PRO A 1 88 ? 10.335 -9.130 -5.075 1.00 75.00 88 PRO A CA 1
ATOM 655 C C . PRO A 1 88 ? 10.501 -10.577 -4.580 1.00 75.00 88 PRO A C 1
ATOM 657 O O . PRO A 1 88 ? 11.093 -11.404 -5.267 1.00 75.00 88 PRO A O 1
ATOM 660 N N . SER A 1 89 ? 9.917 -10.914 -3.425 1.00 76.62 89 SER A N 1
ATOM 661 C CA . SER A 1 89 ? 9.947 -12.252 -2.824 1.00 76.62 89 SER A CA 1
ATOM 662 C C . SER A 1 89 ? 9.278 -13.341 -3.667 1.00 76.62 89 SER A C 1
ATOM 664 O O . SER A 1 89 ? 9.716 -14.493 -3.624 1.00 76.62 89 SER A O 1
ATOM 666 N N . PHE A 1 90 ? 8.210 -13.000 -4.394 1.00 78.44 90 PHE A N 1
ATOM 667 C CA . PHE A 1 90 ? 7.464 -13.949 -5.221 1.00 78.44 90 PHE A CA 1
ATOM 668 C C . PHE A 1 90 ? 7.761 -13.716 -6.703 1.00 78.44 90 PHE A C 1
ATOM 670 O O . PHE A 1 90 ? 8.153 -14.648 -7.409 1.00 78.44 90 PHE A O 1
ATOM 677 N N . LEU A 1 91 ? 7.683 -12.459 -7.153 1.00 75.06 91 LEU A N 1
ATOM 678 C CA . LEU A 1 91 ? 7.921 -12.104 -8.549 1.00 75.06 91 LEU A CA 1
ATOM 679 C C . LEU A 1 91 ? 9.373 -12.365 -8.973 1.00 75.06 91 LEU A C 1
ATOM 681 O O . LEU A 1 91 ? 9.599 -12.895 -10.056 1.00 75.06 91 LEU A O 1
ATOM 685 N N . GLY A 1 92 ? 10.345 -12.116 -8.089 1.00 67.88 92 GLY A N 1
ATOM 686 C CA . GLY A 1 92 ? 11.765 -12.360 -8.364 1.00 67.88 92 GLY A CA 1
ATOM 687 C C . GLY A 1 92 ? 12.138 -13.838 -8.527 1.00 67.88 92 GLY A C 1
ATOM 688 O O . GLY A 1 92 ? 13.172 -14.137 -9.114 1.00 67.88 92 GLY A O 1
ATOM 689 N N . LYS A 1 93 ? 11.303 -14.773 -8.052 1.00 73.69 93 LYS A N 1
ATOM 690 C CA . LYS A 1 93 ? 11.525 -16.222 -8.220 1.00 73.69 93 LYS A CA 1
ATOM 691 C C . LYS A 1 93 ? 10.822 -16.798 -9.444 1.00 73.69 93 LYS A C 1
ATOM 693 O O . LYS A 1 93 ? 11.347 -17.717 -10.061 1.00 73.69 93 LYS A O 1
ATOM 698 N N . VAL A 1 94 ? 9.624 -16.302 -9.754 1.00 75.25 94 VAL A N 1
ATOM 699 C CA . VAL A 1 94 ? 8.786 -16.854 -10.829 1.00 75.25 94 VAL A CA 1
ATOM 700 C C . VAL A 1 94 ? 9.111 -16.206 -12.173 1.00 75.25 94 VAL A C 1
ATOM 702 O O . VAL A 1 94 ? 9.197 -16.912 -13.172 1.00 75.25 94 VAL A O 1
ATOM 705 N N . LEU A 1 95 ? 9.317 -14.886 -12.205 1.00 76.19 95 LEU A N 1
ATOM 706 C CA . LEU A 1 95 ? 9.527 -14.110 -13.428 1.00 76.19 95 LEU A CA 1
ATOM 707 C C . LEU A 1 95 ? 10.668 -13.089 -13.210 1.00 76.19 95 LEU A C 1
ATOM 709 O O . LEU A 1 95 ? 10.402 -11.919 -12.927 1.00 76.19 95 LEU A O 1
ATOM 713 N N . PRO A 1 96 ? 11.946 -13.496 -13.346 1.00 70.88 96 PRO A N 1
ATOM 714 C CA . PRO A 1 96 ? 13.089 -12.632 -13.033 1.00 70.88 96 PRO A CA 1
ATOM 715 C C . PRO A 1 96 ? 13.102 -11.341 -13.868 1.00 70.88 96 PRO A C 1
ATOM 717 O O . PRO A 1 96 ? 13.309 -10.267 -13.319 1.00 70.88 96 PRO A O 1
ATOM 720 N N . HIS A 1 97 ? 12.749 -11.419 -15.155 1.00 67.94 97 HIS A N 1
ATOM 721 C CA . HIS A 1 97 ? 12.658 -10.251 -16.042 1.00 67.94 97 HIS A CA 1
ATOM 722 C C . HIS A 1 97 ? 11.562 -9.246 -15.644 1.00 67.94 97 HIS A C 1
ATOM 724 O O . HIS A 1 97 ? 11.754 -8.040 -15.760 1.00 67.94 97 HIS A O 1
ATOM 730 N N . ALA A 1 98 ? 10.403 -9.714 -15.163 1.00 66.56 98 ALA A N 1
ATOM 731 C CA . ALA A 1 98 ? 9.369 -8.799 -14.673 1.00 66.56 98 ALA A CA 1
ATOM 732 C C . ALA A 1 98 ? 9.735 -8.249 -13.289 1.00 66.56 98 ALA A C 1
ATOM 734 O O . ALA A 1 98 ? 9.474 -7.085 -13.006 1.00 66.56 98 ALA A O 1
ATOM 735 N N . GLY A 1 99 ? 10.382 -9.065 -12.449 1.00 65.38 99 GLY A N 1
ATOM 736 C CA . GLY A 1 99 ? 10.927 -8.647 -11.161 1.00 65.38 99 GLY A CA 1
ATOM 737 C C . GLY A 1 99 ? 11.924 -7.498 -11.296 1.00 65.38 99 GLY A C 1
ATOM 738 O O . GLY A 1 99 ? 11.823 -6.538 -10.541 1.00 65.38 99 GLY A O 1
ATOM 739 N N . GLU A 1 100 ? 12.814 -7.539 -12.289 1.00 66.81 100 GLU A N 1
ATOM 740 C CA . GLU A 1 100 ? 13.758 -6.451 -12.580 1.00 66.81 100 GLU A CA 1
ATOM 741 C C . GLU A 1 100 ? 13.053 -5.131 -12.917 1.00 66.81 100 GLU A C 1
ATOM 743 O O . GLU A 1 100 ? 13.494 -4.078 -12.464 1.00 66.81 100 GLU A O 1
ATOM 748 N N . LEU A 1 101 ? 11.914 -5.172 -13.618 1.00 68.00 101 LEU A N 1
ATOM 749 C CA . LEU A 1 101 ? 11.147 -3.973 -13.980 1.00 68.00 101 LEU A CA 1
ATOM 750 C C . LEU A 1 101 ? 10.466 -3.286 -12.784 1.00 68.00 101 LEU A C 1
ATOM 752 O O . LEU A 1 101 ? 10.252 -2.073 -12.798 1.00 68.00 101 LEU A O 1
ATOM 756 N N . PHE A 1 102 ? 10.085 -4.061 -11.765 1.00 67.62 102 PHE A N 1
ATOM 757 C CA . PHE A 1 102 ? 9.521 -3.551 -10.508 1.00 67.62 102 PHE A CA 1
ATOM 758 C C . PHE A 1 102 ? 10.599 -3.250 -9.458 1.00 67.62 102 PHE A C 1
ATOM 760 O O . PHE A 1 102 ? 10.357 -2.457 -8.550 1.00 67.62 102 PHE A O 1
ATOM 767 N N . ALA A 1 103 ? 11.775 -3.870 -9.572 1.00 64.62 103 ALA A N 1
ATOM 768 C CA . ALA A 1 103 ? 12.904 -3.696 -8.662 1.00 64.62 103 ALA A CA 1
ATOM 769 C C . ALA A 1 103 ? 13.852 -2.557 -9.072 1.00 64.62 103 ALA A C 1
ATOM 771 O O . ALA A 1 103 ? 14.857 -2.335 -8.392 1.00 64.62 103 ALA A O 1
ATOM 772 N N . THR A 1 104 ? 13.554 -1.817 -10.147 1.00 75.06 104 THR A N 1
ATOM 773 C CA . THR A 1 104 ? 14.307 -0.601 -10.458 1.00 75.06 104 THR A CA 1
ATOM 774 C C . THR A 1 104 ? 14.132 0.423 -9.324 1.00 75.06 104 THR A C 1
ATOM 776 O O . THR A 1 104 ? 13.011 0.638 -8.849 1.00 75.06 104 THR A O 1
ATOM 779 N N . PRO A 1 105 ? 15.214 1.088 -8.872 1.00 73.19 105 PRO A N 1
ATOM 780 C CA . PRO A 1 105 ? 15.123 2.111 -7.829 1.00 73.19 105 PRO A CA 1
ATOM 781 C C . PRO A 1 105 ? 14.145 3.240 -8.180 1.00 73.19 105 PRO A C 1
ATOM 783 O O . PRO A 1 105 ? 13.432 3.737 -7.311 1.00 73.19 105 PRO A O 1
ATOM 786 N N . GLU A 1 106 ? 14.076 3.607 -9.462 1.00 75.94 106 GLU A N 1
ATOM 787 C CA . GLU A 1 106 ? 13.172 4.635 -9.986 1.00 75.94 106 GLU A CA 1
ATOM 788 C C . GLU A 1 106 ? 11.701 4.234 -9.818 1.00 75.94 106 GLU A C 1
ATOM 790 O O . GLU A 1 106 ? 10.926 4.969 -9.206 1.00 75.94 106 GLU A O 1
ATOM 795 N N . GLY A 1 107 ? 11.329 3.035 -10.278 1.00 78.81 107 GLY A N 1
ATOM 796 C CA . GLY A 1 107 ? 9.964 2.522 -10.170 1.00 78.81 107 GLY A CA 1
ATOM 797 C C . GLY A 1 107 ? 9.487 2.382 -8.727 1.00 78.81 107 GLY A C 1
ATOM 798 O O . GLY A 1 107 ? 8.355 2.742 -8.391 1.00 78.81 107 GLY A O 1
ATOM 799 N N . TRP A 1 108 ? 10.372 1.909 -7.846 1.00 81.44 108 TRP A N 1
ATOM 800 C CA . TRP A 1 108 ? 10.047 1.734 -6.433 1.00 81.44 108 TRP A CA 1
ATOM 801 C C . TRP A 1 108 ? 9.767 3.066 -5.731 1.00 81.44 108 TRP A C 1
ATOM 803 O O . TRP A 1 108 ? 8.754 3.189 -5.038 1.00 81.44 108 TRP A O 1
ATOM 813 N N . VAL A 1 109 ? 10.610 4.084 -5.947 1.00 84.50 109 VAL A N 1
ATOM 814 C CA . VAL A 1 109 ? 10.399 5.423 -5.372 1.00 84.50 109 VAL A CA 1
ATOM 815 C C . VAL A 1 109 ? 9.091 6.024 -5.886 1.00 84.50 109 VAL A C 1
ATOM 817 O O . VAL A 1 109 ? 8.299 6.526 -5.090 1.00 84.50 109 VAL A O 1
ATOM 820 N N . GLN A 1 110 ? 8.805 5.905 -7.185 1.00 85.38 110 GLN A N 1
ATOM 821 C CA . GLN A 1 110 ? 7.569 6.419 -7.779 1.00 85.38 110 GLN A CA 1
ATOM 822 C C . GLN A 1 110 ? 6.307 5.804 -7.163 1.00 85.38 110 GLN A C 1
ATOM 824 O O . GLN A 1 110 ? 5.428 6.538 -6.705 1.00 85.38 110 GLN A O 1
ATOM 829 N N . ILE A 1 111 ? 6.209 4.468 -7.128 1.00 88.44 111 ILE A N 1
ATOM 830 C CA . ILE A 1 111 ? 5.043 3.780 -6.551 1.00 88.44 111 ILE A CA 1
ATOM 831 C C . ILE A 1 111 ? 4.930 4.082 -5.058 1.00 88.44 111 ILE A C 1
ATOM 833 O O . ILE A 1 111 ? 3.818 4.280 -4.573 1.00 88.44 111 ILE A O 1
ATOM 837 N N . ASN A 1 112 ? 6.043 4.139 -4.322 1.00 88.62 112 ASN A N 1
ATOM 838 C CA . ASN A 1 112 ? 6.021 4.433 -2.890 1.00 88.62 112 ASN A CA 1
ATOM 839 C C . ASN A 1 112 ? 5.494 5.849 -2.613 1.00 88.62 112 ASN A C 1
ATOM 841 O O . ASN A 1 112 ? 4.623 6.037 -1.762 1.00 88.62 112 ASN A O 1
ATOM 845 N N . THR A 1 113 ? 5.951 6.840 -3.379 1.00 90.62 113 THR A N 1
ATOM 846 C CA . THR A 1 113 ? 5.472 8.221 -3.272 1.00 90.62 113 THR A CA 1
ATOM 847 C C . THR A 1 113 ? 3.994 8.330 -3.645 1.00 90.62 113 THR A C 1
ATOM 849 O O . THR A 1 113 ? 3.201 8.862 -2.867 1.00 90.62 113 THR A O 1
ATOM 852 N N . VAL A 1 114 ? 3.586 7.786 -4.797 1.00 91.81 114 VAL A N 1
ATOM 853 C CA . VAL A 1 114 ? 2.180 7.817 -5.245 1.00 91.81 114 VAL A CA 1
ATOM 854 C C . VAL A 1 114 ? 1.275 7.035 -4.292 1.00 91.81 114 VAL A C 1
ATOM 856 O O . VAL A 1 114 ? 0.181 7.495 -3.976 1.00 91.81 114 VAL A O 1
ATOM 859 N N . GLY A 1 115 ? 1.733 5.891 -3.787 1.00 92.44 115 GLY A N 1
ATOM 860 C CA . GLY A 1 115 ? 1.032 5.084 -2.791 1.00 92.44 115 GLY A CA 1
ATOM 861 C C . GLY A 1 115 ? 0.825 5.836 -1.477 1.00 92.44 115 GLY A C 1
ATOM 862 O O . GLY A 1 115 ? -0.277 5.811 -0.931 1.00 92.44 115 GLY A O 1
ATOM 863 N N . GLY A 1 116 ? 1.838 6.576 -1.015 1.00 93.94 116 GLY A N 1
ATOM 864 C CA . GLY A 1 116 ? 1.730 7.471 0.138 1.00 93.94 116 GLY A CA 1
ATOM 865 C C . GLY A 1 116 ? 0.669 8.555 -0.061 1.00 93.94 116 GLY A C 1
ATOM 866 O O . GLY A 1 116 ? -0.211 8.717 0.786 1.00 93.94 116 GLY A O 1
ATOM 867 N N . TYR A 1 117 ? 0.679 9.242 -1.209 1.00 95.50 117 TYR A N 1
ATOM 868 C CA . TYR A 1 117 ? -0.350 10.234 -1.543 1.00 95.50 117 TYR A CA 1
ATOM 869 C C . TYR A 1 117 ? -1.747 9.617 -1.657 1.00 95.50 117 TYR A C 1
ATOM 871 O O . TYR A 1 117 ? -2.704 10.167 -1.114 1.00 95.50 117 TYR A O 1
ATOM 879 N N . ALA A 1 118 ? -1.881 8.462 -2.310 1.00 93.75 118 ALA A N 1
ATOM 880 C CA . ALA A 1 118 ? -3.153 7.755 -2.431 1.00 93.75 118 ALA A CA 1
ATOM 881 C C . ALA A 1 118 ? -3.711 7.363 -1.056 1.00 93.75 118 ALA A C 1
ATOM 883 O O . ALA A 1 118 ? -4.902 7.535 -0.804 1.00 93.75 118 ALA A O 1
ATOM 884 N N . PHE A 1 119 ? -2.856 6.897 -0.144 1.00 94.31 119 PHE A N 1
ATOM 885 C CA . PHE A 1 119 ? -3.243 6.575 1.228 1.00 94.31 119 PHE A CA 1
ATOM 886 C C . PHE A 1 119 ? -3.672 7.818 2.019 1.00 94.31 119 PHE A C 1
ATOM 888 O O . PHE A 1 119 ? -4.701 7.791 2.696 1.00 94.31 119 PHE A O 1
ATOM 895 N N . MET A 1 120 ? -2.946 8.932 1.888 1.00 96.75 120 MET A N 1
ATOM 896 C CA . MET A 1 120 ? -3.338 10.207 2.500 1.00 96.75 120 MET A CA 1
ATOM 897 C C . MET A 1 120 ? -4.698 10.690 1.989 1.00 96.75 120 MET A C 1
ATOM 899 O O . MET A 1 120 ? -5.573 11.027 2.788 1.00 96.75 120 MET A O 1
ATOM 903 N N . LEU A 1 121 ? -4.907 10.667 0.670 1.00 96.38 121 LEU A N 1
ATOM 904 C CA . LEU A 1 121 ? -6.187 11.018 0.053 1.00 96.38 121 LEU A CA 1
ATOM 905 C C . LEU A 1 121 ? -7.307 10.071 0.501 1.00 96.38 121 LEU A C 1
ATOM 907 O O . LEU A 1 121 ? -8.422 10.521 0.753 1.00 96.38 121 LEU A O 1
ATOM 911 N N . GLN A 1 122 ? -7.020 8.779 0.666 1.00 94.88 122 GLN A N 1
ATOM 912 C CA . GLN A 1 122 ? -7.991 7.804 1.159 1.00 94.88 122 GLN A CA 1
ATOM 913 C C . GLN A 1 122 ? -8.442 8.133 2.587 1.00 94.88 122 GLN A C 1
ATOM 915 O O . GLN A 1 122 ? -9.643 8.132 2.860 1.00 94.88 122 GLN A O 1
ATOM 920 N N . ILE A 1 123 ? -7.511 8.446 3.492 1.00 95.75 123 ILE A N 1
ATOM 921 C CA . ILE A 1 123 ? -7.845 8.866 4.862 1.00 95.75 123 ILE A CA 1
ATOM 922 C C . ILE A 1 123 ? -8.641 10.170 4.841 1.00 95.75 123 ILE A C 1
ATOM 924 O O . ILE A 1 123 ? -9.623 10.293 5.571 1.00 95.75 123 ILE A O 1
ATOM 928 N N . PHE A 1 124 ? -8.269 11.116 3.977 1.00 96.38 124 PHE A N 1
ATOM 929 C CA . PHE A 1 124 ? -9.006 12.365 3.809 1.00 96.38 124 PHE A CA 1
ATOM 930 C C . PHE A 1 124 ? -10.458 12.119 3.377 1.00 96.38 124 PHE A C 1
ATOM 932 O O . PHE A 1 124 ? -11.378 12.641 4.002 1.00 96.38 124 PHE A O 1
ATOM 939 N N . VAL A 1 125 ? -10.687 11.273 2.370 1.00 96.06 125 VAL A N 1
ATOM 940 C CA . VAL A 1 125 ? -12.038 10.917 1.904 1.00 96.06 125 VAL A CA 1
ATOM 941 C C . VAL A 1 125 ? -12.833 10.193 2.990 1.00 96.06 125 VAL A C 1
ATOM 943 O O . VAL A 1 125 ? -14.019 10.472 3.163 1.00 96.06 125 VAL A O 1
ATOM 946 N N . VAL A 1 126 ? -12.205 9.288 3.744 1.00 94.75 126 VAL A N 1
ATOM 947 C CA . VAL A 1 126 ? -12.849 8.620 4.886 1.00 94.75 126 VAL A CA 1
ATOM 948 C C . VAL A 1 126 ? -13.245 9.644 5.947 1.00 94.75 126 VAL A C 1
ATOM 950 O O . VAL A 1 126 ? -14.387 9.622 6.400 1.00 94.75 126 VAL A O 1
ATOM 953 N N . GLY A 1 127 ? -12.355 10.574 6.295 1.00 93.06 127 GLY A N 1
ATOM 954 C CA . GLY A 1 127 ? -12.642 11.660 7.232 1.00 93.06 127 GLY A CA 1
ATOM 955 C C . GLY A 1 127 ? -13.785 12.553 6.752 1.00 93.06 127 GLY A C 1
ATOM 956 O O . GLY A 1 127 ? -14.711 12.813 7.510 1.00 93.06 127 GLY A O 1
ATOM 957 N N . PHE A 1 128 ? -13.778 12.938 5.475 1.00 93.88 128 PHE A N 1
ATOM 958 C CA . PHE A 1 128 ? -14.829 13.755 4.864 1.00 93.88 128 PHE A CA 1
ATOM 959 C C . PHE A 1 128 ? -16.190 13.046 4.820 1.00 93.88 128 PHE A C 1
ATOM 961 O O . PHE A 1 128 ? -17.226 13.669 5.035 1.00 93.88 128 PHE A O 1
ATOM 968 N N . LYS A 1 129 ? -16.208 11.734 4.557 1.00 92.88 129 LYS A N 1
ATOM 969 C CA . LYS A 1 129 ? -17.440 10.928 4.530 1.00 92.88 129 LYS A CA 1
ATOM 970 C C . LYS A 1 129 ? -17.966 10.608 5.935 1.00 92.88 129 LYS A C 1
ATOM 972 O O . LYS A 1 129 ? -19.108 10.171 6.067 1.00 92.88 129 LYS A O 1
ATOM 977 N N . THR A 1 130 ? -17.144 10.783 6.967 1.00 91.06 130 THR A N 1
ATOM 978 C CA . THR A 1 130 ? -17.511 10.464 8.346 1.00 91.06 130 THR A CA 1
ATOM 979 C C . THR A 1 130 ? -18.322 11.604 8.959 1.00 91.06 130 THR A C 1
ATOM 981 O O . THR A 1 130 ? -17.848 12.728 9.091 1.00 91.06 130 THR A O 1
ATOM 984 N N . ASP A 1 131 ? -19.552 11.298 9.375 1.00 89.62 131 ASP A N 1
ATOM 985 C CA . ASP A 1 131 ? -20.427 12.241 10.071 1.00 89.62 131 ASP A CA 1
ATOM 986 C C . ASP A 1 131 ? -19.931 12.479 11.512 1.00 89.62 131 ASP A C 1
ATOM 988 O O . ASP A 1 131 ? -19.993 11.599 12.379 1.00 89.62 131 ASP A O 1
ATOM 992 N N . LEU A 1 132 ? -19.434 13.692 11.778 1.00 85.31 132 LEU A N 1
ATOM 993 C CA . LEU A 1 132 ? -18.940 14.095 13.100 1.00 85.31 132 LEU A CA 1
ATOM 994 C C . LEU A 1 132 ? -20.057 14.159 14.158 1.00 85.31 132 LEU A C 1
ATOM 996 O O . LEU A 1 132 ? -19.805 13.910 15.339 1.00 85.31 132 LEU A O 1
ATOM 1000 N N . GLY A 1 133 ? -21.297 14.445 13.760 1.00 85.06 133 GLY A N 1
ATOM 1001 C CA . GLY A 1 133 ? -22.457 14.460 14.651 1.00 85.06 133 GLY A CA 1
ATOM 1002 C C . GLY A 1 133 ? -22.778 13.069 15.202 1.00 85.06 133 GLY A C 1
ATOM 1003 O O . GLY A 1 133 ? -23.065 12.923 16.395 1.00 85.06 133 GLY A O 1
ATOM 1004 N N . MET A 1 134 ? -22.640 12.026 14.377 1.00 83.00 134 MET A N 1
ATOM 1005 C CA . MET A 1 134 ? -22.748 10.631 14.826 1.00 83.00 134 MET A CA 1
ATOM 1006 C C . MET A 1 134 ? -21.656 10.260 15.837 1.00 83.00 134 MET A C 1
ATOM 1008 O O . MET A 1 134 ? -21.937 9.548 16.807 1.00 83.00 134 MET A O 1
ATOM 1012 N N . ILE A 1 135 ? -20.432 10.768 15.662 1.00 83.94 135 ILE A N 1
ATOM 1013 C CA . ILE A 1 135 ? -19.324 10.533 16.601 1.00 83.94 135 ILE A CA 1
ATOM 1014 C C . ILE A 1 135 ? -19.638 11.144 17.970 1.00 83.94 135 ILE A C 1
ATOM 1016 O O . ILE A 1 135 ? -19.533 10.457 18.987 1.00 83.94 135 ILE A O 1
ATOM 1020 N N . VAL A 1 136 ? -20.089 12.402 18.011 1.00 83.44 136 VAL A N 1
ATOM 1021 C CA . VAL A 1 136 ? -20.405 13.093 19.274 1.00 83.44 136 VAL A CA 1
ATOM 1022 C C . VAL A 1 136 ? -21.588 12.431 19.995 1.00 83.44 136 VAL A C 1
ATOM 1024 O O . VAL A 1 136 ? -21.549 12.246 21.213 1.00 83.44 136 VAL A O 1
ATOM 1027 N N . LYS A 1 137 ? -22.618 11.991 19.256 1.00 86.31 137 LYS A N 1
ATOM 1028 C CA . LYS A 1 137 ? -23.804 11.316 19.819 1.00 86.31 137 LYS A CA 1
ATOM 1029 C C . LYS A 1 137 ? -23.502 9.931 20.405 1.00 86.31 137 LYS A C 1
ATOM 1031 O O . LYS A 1 137 ? -24.218 9.472 21.293 1.00 86.31 137 LYS A O 1
ATOM 1036 N N . SER A 1 138 ? -22.441 9.273 19.942 1.00 82.62 138 SER A N 1
ATOM 1037 C CA . SER A 1 138 ? -22.067 7.921 20.380 1.00 82.62 138 SER A CA 1
ATOM 1038 C C . SER A 1 138 ? -21.590 7.853 21.847 1.00 82.62 138 SER A C 1
ATOM 1040 O O . SER A 1 138 ? -21.596 6.782 22.462 1.00 82.62 138 SER A O 1
ATOM 1042 N N . GLY A 1 139 ? -21.248 8.998 22.451 1.00 85.69 139 GLY A N 1
ATOM 1043 C CA . GLY A 1 139 ? -21.021 9.144 23.891 1.00 85.69 139 GLY A CA 1
ATOM 1044 C C . GLY A 1 139 ? -19.829 8.352 24.456 1.00 85.69 139 GLY A C 1
ATOM 1045 O O . GLY A 1 139 ? -19.023 7.760 23.740 1.00 85.69 139 GLY A O 1
ATOM 1046 N N . LYS A 1 140 ? -19.718 8.317 25.793 1.00 84.81 140 LYS A N 1
ATOM 1047 C CA . LYS A 1 140 ? -18.575 7.715 26.518 1.00 84.81 140 LYS A CA 1
ATOM 1048 C C . LYS A 1 140 ? -18.391 6.212 26.256 1.00 84.81 140 LYS A C 1
ATOM 1050 O O . LYS A 1 140 ? -17.274 5.710 26.341 1.00 84.81 140 LYS A O 1
ATOM 1055 N N . LYS A 1 141 ? -19.471 5.492 25.931 1.00 86.56 141 LYS A N 1
ATOM 1056 C CA . LYS A 1 141 ? -19.425 4.045 25.663 1.00 86.56 141 LYS A CA 1
ATOM 1057 C C . LYS A 1 141 ? -18.684 3.734 24.363 1.00 86.56 141 LYS A C 1
ATOM 1059 O O . LYS A 1 141 ? -17.859 2.831 24.355 1.00 86.56 141 LYS A O 1
ATOM 1064 N N . ALA A 1 142 ? -18.924 4.496 23.297 1.00 88.25 142 ALA A N 1
ATOM 1065 C CA . ALA A 1 142 ? -18.220 4.294 22.034 1.00 88.25 142 ALA A CA 1
ATOM 1066 C C . ALA A 1 142 ? -16.726 4.609 22.146 1.00 88.25 142 ALA A C 1
ATOM 1068 O O . ALA A 1 142 ? -15.909 3.862 21.619 1.00 88.25 142 ALA A O 1
ATOM 1069 N N . VAL A 1 143 ? -16.364 5.648 22.907 1.00 87.75 143 VAL A N 1
ATOM 1070 C CA . VAL A 1 143 ? -14.957 5.960 23.209 1.00 87.75 143 VAL A CA 1
ATOM 1071 C C . VAL A 1 143 ? -14.294 4.813 23.972 1.00 87.75 143 VAL A C 1
ATOM 1073 O O . VAL A 1 143 ? -13.197 4.398 23.611 1.00 87.75 143 VAL A O 1
ATOM 1076 N N . ALA A 1 144 ? -14.971 4.252 24.981 1.00 91.06 144 ALA A N 1
ATOM 1077 C CA . ALA A 1 144 ? -14.459 3.090 25.701 1.00 91.06 144 ALA A CA 1
ATOM 1078 C C . ALA A 1 144 ? -14.271 1.883 24.765 1.00 91.06 144 ALA A C 1
ATOM 1080 O O . ALA A 1 144 ? -13.209 1.270 24.776 1.00 91.06 144 ALA A O 1
ATOM 1081 N N . ILE A 1 145 ? -15.252 1.576 23.909 1.00 91.75 145 ILE A N 1
ATOM 1082 C CA . ILE A 1 145 ? -15.160 0.470 22.940 1.00 91.75 145 ILE A CA 1
ATOM 1083 C C . ILE A 1 145 ? -14.011 0.695 21.952 1.00 91.75 145 ILE A C 1
ATOM 1085 O O . ILE A 1 145 ? -13.259 -0.237 21.689 1.00 91.75 145 ILE A O 1
ATOM 1089 N N . ALA A 1 146 ? -13.830 1.913 21.438 1.00 90.69 146 ALA A N 1
ATOM 1090 C CA . ALA A 1 146 ? -12.729 2.237 20.533 1.00 90.69 146 ALA A CA 1
ATOM 1091 C C . ALA A 1 146 ? -11.364 2.077 21.221 1.00 90.69 146 ALA A C 1
ATOM 1093 O O . ALA A 1 146 ? -10.447 1.475 20.656 1.00 90.69 146 ALA A O 1
ATOM 1094 N N . PHE A 1 147 ? -11.244 2.561 22.461 1.00 93.25 147 PHE A N 1
ATOM 1095 C CA . PHE A 1 147 ? -10.016 2.451 23.240 1.00 93.25 147 PHE A CA 1
ATOM 1096 C C . PHE A 1 147 ? -9.679 0.992 23.550 1.00 93.25 147 PHE A C 1
ATOM 1098 O O . PHE A 1 147 ? -8.590 0.538 23.215 1.00 93.25 147 PHE A O 1
ATOM 1105 N N . PHE A 1 148 ? -10.617 0.226 24.113 1.00 94.38 148 PHE A N 1
ATOM 1106 C CA . PHE A 1 148 ? -10.396 -1.189 24.415 1.00 94.38 148 PHE A CA 1
ATOM 1107 C C . PHE A 1 148 ? -10.208 -2.029 23.148 1.00 94.38 148 PHE A C 1
ATOM 1109 O O . PHE A 1 148 ? -9.337 -2.894 23.122 1.00 94.38 148 PHE A O 1
ATOM 1116 N N . GLY A 1 149 ? -10.958 -1.743 22.082 1.00 93.25 149 GLY A N 1
ATOM 1117 C CA . GLY A 1 149 ? -10.852 -2.430 20.794 1.00 93.25 149 GLY A CA 1
ATOM 1118 C C . GLY A 1 149 ? -9.523 -2.189 20.077 1.00 93.25 149 GLY A C 1
ATOM 1119 O O . GLY A 1 149 ? -9.067 -3.070 19.358 1.00 93.25 149 GLY A O 1
ATOM 1120 N N . THR A 1 150 ? -8.869 -1.047 20.308 1.00 93.75 150 THR A N 1
ATOM 1121 C CA . THR A 1 150 ? -7.528 -0.754 19.768 1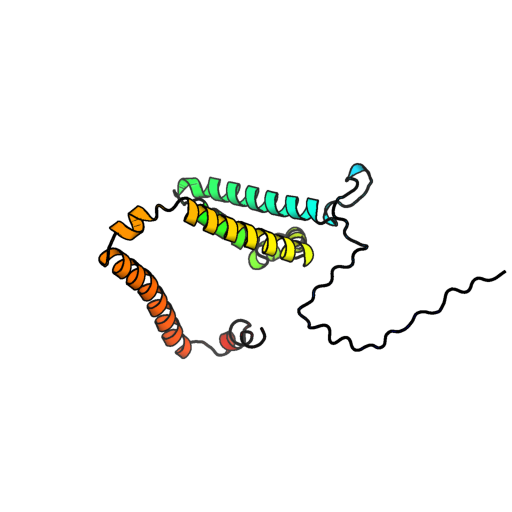.00 93.75 150 THR A CA 1
ATOM 1122 C C . THR A 1 150 ? -6.421 -1.230 20.712 1.00 93.75 150 THR A C 1
ATOM 1124 O O . THR A 1 150 ? -5.432 -1.817 20.274 1.00 93.75 150 THR A O 1
ATOM 1127 N N . ALA A 1 151 ? -6.584 -1.021 22.021 1.00 95.56 151 ALA A N 1
ATOM 1128 C CA . ALA A 1 151 ? -5.584 -1.368 23.025 1.00 95.56 151 ALA A CA 1
ATOM 1129 C C . ALA A 1 151 ? -5.429 -2.884 23.201 1.00 95.56 151 ALA A C 1
ATOM 1131 O O . ALA A 1 151 ? -4.307 -3.364 23.336 1.00 95.56 151 ALA A O 1
ATOM 1132 N N . ALA A 1 152 ? -6.519 -3.655 23.166 1.00 94.81 152 ALA A N 1
ATOM 1133 C CA . ALA A 1 152 ? -6.474 -5.108 23.338 1.00 94.81 152 ALA A CA 1
ATOM 1134 C C . ALA A 1 152 ? -5.601 -5.833 22.288 1.00 94.81 152 ALA A C 1
ATOM 1136 O O . ALA A 1 152 ? -4.703 -6.580 22.692 1.00 94.81 152 ALA A O 1
ATOM 1137 N N . PRO A 1 153 ? -5.771 -5.626 20.964 1.00 95.12 153 PRO A N 1
ATOM 1138 C CA . PRO A 1 153 ? -4.889 -6.234 19.967 1.00 95.12 153 PRO A CA 1
ATOM 1139 C C . PRO A 1 153 ? -3.441 -5.741 20.092 1.00 95.12 153 PRO A C 1
ATOM 1141 O O . PRO A 1 153 ? -2.513 -6.528 19.937 1.00 95.12 153 PRO A O 1
ATOM 1144 N N . HIS A 1 154 ? -3.222 -4.476 20.461 1.00 93.31 154 HIS A N 1
ATOM 1145 C CA . HIS A 1 154 ? -1.870 -3.958 20.691 1.00 93.31 154 HIS A CA 1
ATOM 1146 C C . HIS A 1 154 ? -1.168 -4.636 21.876 1.00 93.31 154 HIS A C 1
ATOM 1148 O O . HIS A 1 154 ? -0.014 -5.051 21.764 1.00 93.31 154 HIS A O 1
ATOM 1154 N N . LEU A 1 155 ? -1.865 -4.776 23.005 1.00 95.50 155 LEU A N 1
ATOM 1155 C CA . LEU A 1 155 ? -1.341 -5.417 24.211 1.00 95.50 155 LEU A CA 1
ATOM 1156 C C . LEU A 1 155 ? -1.096 -6.908 23.990 1.00 95.50 155 LEU A C 1
ATOM 1158 O O . LEU A 1 155 ? -0.055 -7.419 24.396 1.00 95.50 155 LEU A O 1
ATOM 1162 N N . THR A 1 156 ? -2.019 -7.602 23.322 1.00 93.56 156 THR A N 1
ATOM 1163 C CA . THR A 1 156 ? -1.849 -9.025 22.993 1.00 93.56 156 THR A CA 1
ATOM 1164 C C . THR A 1 156 ? -0.690 -9.244 22.024 1.00 93.56 156 THR A C 1
ATOM 1166 O O . THR A 1 156 ? 0.111 -10.147 22.256 1.00 93.56 156 THR A O 1
ATOM 1169 N N . MET A 1 157 ? -0.521 -8.384 21.014 1.00 93.00 157 MET A N 1
ATOM 1170 C CA . MET A 1 157 ? 0.635 -8.415 20.113 1.00 93.00 157 MET A CA 1
ATOM 1171 C C . MET A 1 157 ? 1.954 -8.189 20.868 1.00 93.00 157 MET A C 1
ATOM 1173 O O . MET A 1 157 ? 2.912 -8.939 20.680 1.00 93.00 157 MET A O 1
ATOM 1177 N N . PHE A 1 158 ? 2.007 -7.200 21.767 1.00 91.50 158 PHE A N 1
ATOM 1178 C CA . PHE A 1 158 ? 3.197 -6.922 22.577 1.00 91.50 158 PHE A CA 1
ATOM 1179 C C . PHE A 1 158 ? 3.525 -8.068 23.542 1.00 91.50 158 PHE A C 1
ATOM 1181 O O . PHE A 1 158 ? 4.673 -8.506 23.617 1.00 91.50 158 PHE A O 1
ATOM 1188 N N . ALA A 1 159 ? 2.521 -8.597 24.245 1.00 92.62 159 ALA A N 1
ATOM 1189 C CA . ALA A 1 159 ? 2.684 -9.718 25.164 1.00 92.62 159 ALA A CA 1
ATOM 1190 C C . ALA A 1 159 ? 3.135 -10.990 24.433 1.00 92.62 159 ALA A C 1
ATOM 1192 O O . ALA A 1 159 ? 4.062 -11.659 24.889 1.00 92.62 159 ALA A O 1
ATOM 1193 N N . ALA A 1 160 ? 2.544 -11.294 23.273 1.00 90.12 160 ALA A N 1
ATOM 1194 C CA . ALA A 1 160 ? 2.968 -12.404 22.426 1.00 90.12 160 ALA A CA 1
ATOM 1195 C C . ALA A 1 160 ? 4.413 -12.218 21.938 1.00 90.12 160 ALA A C 1
ATOM 1197 O O . ALA A 1 160 ? 5.205 -13.156 22.006 1.00 90.12 160 ALA A O 1
ATOM 1198 N N . GLY A 1 161 ? 4.791 -11.003 21.524 1.00 87.19 161 GLY A N 1
ATOM 1199 C CA . GLY A 1 161 ? 6.166 -10.669 21.151 1.00 87.19 161 GLY A CA 1
ATOM 1200 C C . GLY A 1 161 ? 7.158 -10.846 22.305 1.00 87.19 161 GLY A C 1
ATOM 1201 O O . GLY A 1 161 ? 8.219 -11.444 22.125 1.00 87.19 161 GLY A O 1
ATOM 1202 N N . ALA A 1 162 ? 6.804 -10.400 23.512 1.00 86.94 162 ALA A N 1
ATOM 1203 C CA . ALA A 1 162 ? 7.627 -10.555 24.711 1.00 86.94 162 ALA A CA 1
ATOM 1204 C C . ALA A 1 162 ? 7.769 -12.026 25.137 1.00 86.94 162 ALA A C 1
ATOM 1206 O O . ALA A 1 162 ? 8.871 -12.470 25.461 1.00 86.94 162 ALA A O 1
ATOM 1207 N N . ALA A 1 163 ? 6.685 -12.803 25.076 1.00 88.06 163 ALA A N 1
ATOM 1208 C CA . ALA A 1 163 ? 6.704 -14.237 25.358 1.00 88.06 163 ALA A CA 1
ATOM 1209 C C . ALA A 1 163 ? 7.525 -15.012 24.315 1.00 88.06 163 ALA A C 1
ATOM 1211 O O . ALA A 1 163 ? 8.289 -15.918 24.661 1.00 88.06 163 ALA A O 1
ATOM 1212 N N . LEU A 1 164 ? 7.420 -14.631 23.037 1.00 85.94 164 LEU A N 1
ATOM 1213 C CA . LEU A 1 164 ? 8.173 -15.247 21.951 1.00 85.94 164 LEU A CA 1
ATOM 1214 C C . LEU A 1 164 ? 9.659 -14.881 22.010 1.00 85.94 164 LEU A C 1
ATOM 1216 O O . LEU A 1 164 ? 10.480 -15.740 21.701 1.00 85.94 164 LEU A O 1
ATOM 1220 N N . LYS A 1 165 ? 10.027 -13.675 22.479 1.00 78.44 165 LYS A N 1
ATOM 1221 C CA . LYS A 1 165 ? 11.425 -13.213 22.634 1.00 78.44 165 LYS A CA 1
ATOM 1222 C C . LYS A 1 165 ? 12.302 -14.230 23.371 1.00 78.44 165 LYS A C 1
ATOM 1224 O O . LYS A 1 165 ? 13.455 -14.429 22.988 1.00 78.44 165 LYS A O 1
ATOM 1229 N N . ALA A 1 166 ? 11.754 -14.888 24.393 1.00 77.81 166 ALA A N 1
ATOM 1230 C CA . ALA A 1 166 ? 12.454 -15.912 25.169 1.00 77.81 166 ALA A CA 1
ATOM 1231 C C . ALA A 1 166 ? 12.727 -17.206 24.374 1.00 77.81 166 ALA A C 1
ATOM 1233 O O . ALA A 1 166 ? 13.637 -17.953 24.717 1.00 77.81 166 ALA A O 1
ATOM 1234 N N . ARG A 1 167 ? 11.970 -17.460 23.300 1.00 78.75 167 ARG A N 1
ATOM 1235 C CA . ARG A 1 167 ? 12.044 -18.662 22.453 1.00 78.75 167 ARG A CA 1
ATOM 1236 C C . ARG A 1 167 ? 12.663 -18.414 21.070 1.00 78.75 167 ARG A C 1
ATOM 1238 O O . ARG A 1 167 ? 12.751 -19.353 20.287 1.00 78.75 167 ARG A O 1
ATOM 1245 N N . VAL A 1 168 ? 13.092 -17.186 20.750 1.00 78.88 168 VAL A N 1
ATOM 1246 C CA . VAL A 1 168 ? 13.688 -16.869 19.437 1.00 78.88 168 VAL A CA 1
ATOM 1247 C C . VAL A 1 168 ? 15.106 -17.462 19.322 1.00 78.88 168 VAL A C 1
ATOM 1249 O O . VAL A 1 168 ? 15.988 -17.050 20.089 1.00 78.88 168 VAL A O 1
ATOM 1252 N N . PRO A 1 169 ? 15.371 -18.357 18.344 1.00 78.00 169 PRO A N 1
ATOM 1253 C CA . PRO A 1 169 ? 16.704 -18.901 18.080 1.00 78.00 169 PRO A CA 1
ATOM 1254 C C . PRO A 1 169 ? 17.697 -17.809 17.661 1.00 78.00 169 PRO A C 1
ATOM 1256 O O . PRO A 1 169 ? 17.329 -16.854 16.975 1.00 78.00 169 PRO A O 1
ATOM 1259 N N . ALA A 1 170 ? 18.979 -17.967 18.003 1.00 68.69 170 ALA A N 1
ATOM 1260 C CA . ALA A 1 170 ? 20.027 -16.993 17.668 1.00 68.69 170 ALA A CA 1
ATOM 1261 C C . ALA A 1 170 ? 20.122 -16.680 16.155 1.00 68.69 170 ALA A C 1
ATOM 1263 O O . ALA A 1 170 ? 20.382 -15.537 15.786 1.00 68.69 170 ALA A O 1
ATOM 1264 N N . ALA A 1 171 ? 19.804 -17.648 15.286 1.00 67.12 171 ALA A N 1
ATOM 1265 C CA . ALA A 1 171 ? 19.777 -17.478 13.828 1.00 67.12 171 ALA A CA 1
ATOM 1266 C C . ALA A 1 171 ? 18.806 -16.376 13.347 1.00 67.12 171 ALA A C 1
ATOM 1268 O O . ALA A 1 171 ? 19.101 -15.636 12.409 1.00 67.12 171 ALA A O 1
ATOM 1269 N N . TRP A 1 172 ? 17.664 -16.217 14.023 1.00 64.56 172 TRP A N 1
ATOM 1270 C CA . TRP A 1 172 ? 16.647 -15.217 13.674 1.00 64.56 172 TRP A CA 1
ATOM 1271 C C . TRP A 1 172 ? 16.969 -13.833 14.242 1.00 64.56 172 TRP A C 1
ATOM 1273 O O . TRP A 1 172 ? 16.545 -12.830 13.683 1.00 64.56 172 TRP A O 1
ATOM 1283 N N . LYS A 1 173 ? 17.761 -13.762 15.319 1.00 63.25 173 LYS A N 1
ATOM 1284 C CA . LYS A 1 173 ? 18.275 -12.487 15.847 1.00 63.25 173 LYS A CA 1
ATOM 1285 C C . LYS A 1 173 ? 19.339 -11.879 14.928 1.00 63.25 173 LYS A C 1
ATOM 1287 O O . LYS A 1 173 ? 19.436 -10.661 14.853 1.00 63.25 173 LYS A O 1
ATOM 1292 N N . ALA A 1 174 ? 20.103 -12.724 14.230 1.00 60.06 174 ALA A N 1
ATOM 1293 C CA . ALA A 1 174 ? 21.121 -12.308 13.263 1.00 60.06 174 ALA A CA 1
ATOM 1294 C C . ALA A 1 174 ? 20.547 -11.989 11.869 1.00 60.06 174 ALA A C 1
ATOM 1296 O O . ALA A 1 174 ? 21.159 -11.247 11.103 1.00 60.06 174 ALA A O 1
ATOM 1297 N N . THR A 1 175 ? 19.368 -12.521 11.536 1.00 59.62 175 THR A N 1
ATOM 1298 C CA . THR A 1 175 ? 18.694 -12.232 10.266 1.00 59.62 175 THR A CA 1
ATOM 1299 C C . THR A 1 175 ? 17.991 -10.878 10.353 1.00 59.62 175 THR A C 1
ATOM 1301 O O . THR A 1 175 ? 16.969 -10.768 11.017 1.00 59.62 175 THR A O 1
ATOM 1304 N N . PHE A 1 176 ? 18.577 -9.881 9.680 1.00 54.50 176 PHE A N 1
ATOM 1305 C CA . PHE A 1 176 ? 18.087 -8.584 9.164 1.00 54.50 176 PHE A CA 1
ATOM 1306 C C . PHE A 1 176 ? 17.000 -7.773 9.919 1.00 54.50 176 PHE A C 1
ATOM 1308 O O . PHE A 1 176 ? 17.114 -6.555 9.985 1.00 54.50 176 PHE A O 1
ATOM 1315 N N . MET A 1 177 ? 15.962 -8.375 10.507 1.00 55.31 177 MET A N 1
ATOM 1316 C CA . MET A 1 177 ? 14.815 -7.658 11.082 1.00 55.31 177 MET A CA 1
ATOM 1317 C C . MET A 1 177 ? 15.034 -7.062 12.483 1.00 55.31 177 MET A C 1
ATOM 1319 O O . MET A 1 177 ? 14.340 -6.112 12.827 1.00 55.31 177 MET A O 1
ATOM 1323 N N . LEU A 1 178 ? 15.955 -7.581 13.306 1.00 55.12 178 LEU A N 1
ATOM 1324 C CA . LEU A 1 178 ? 16.126 -7.107 14.697 1.00 55.12 178 LEU A CA 1
ATOM 1325 C C . LEU A 1 178 ? 17.348 -6.201 14.916 1.00 55.12 178 LEU A C 1
ATOM 1327 O O . LEU A 1 178 ? 17.345 -5.399 15.845 1.00 55.12 178 LEU A O 1
ATOM 1331 N N . THR A 1 179 ? 18.380 -6.300 14.078 1.00 53.56 179 THR A N 1
ATOM 1332 C CA . THR A 1 179 ? 19.632 -5.529 14.211 1.00 53.56 179 THR A CA 1
ATOM 1333 C C . THR A 1 179 ? 19.657 -4.241 13.385 1.00 53.56 179 THR A C 1
ATOM 1335 O O . THR A 1 179 ? 20.476 -3.370 13.661 1.00 53.56 179 THR A O 1
ATOM 1338 N N . ASN A 1 180 ? 18.751 -4.077 12.414 1.00 46.50 180 ASN A N 1
ATOM 1339 C CA . ASN A 1 180 ? 18.680 -2.910 11.521 1.00 46.50 180 ASN A CA 1
ATOM 1340 C C . ASN A 1 180 ? 17.577 -1.901 11.918 1.00 46.50 180 ASN A C 1
ATOM 1342 O O . ASN A 1 180 ? 17.035 -1.191 11.082 1.00 46.50 180 ASN A O 1
ATOM 1346 N N . LEU A 1 181 ? 17.200 -1.853 13.199 1.00 55.41 181 LEU A N 1
ATOM 1347 C CA . LEU A 1 181 ? 16.299 -0.821 13.743 1.00 55.41 181 LEU A CA 1
ATOM 1348 C C . LEU A 1 181 ? 17.056 0.398 14.298 1.00 55.41 181 LEU A C 1
ATOM 1350 O O . LEU A 1 181 ? 16.427 1.373 14.686 1.00 55.41 181 LEU A O 1
ATOM 1354 N N . ASN A 1 182 ? 18.391 0.343 14.338 1.00 45.62 182 ASN A N 1
ATOM 1355 C CA . ASN A 1 182 ? 19.254 1.409 14.862 1.00 45.62 182 ASN A CA 1
ATOM 1356 C C . ASN A 1 182 ? 19.983 2.196 13.753 1.00 45.62 182 ASN A C 1
ATOM 1358 O O . ASN A 1 182 ? 20.981 2.858 14.017 1.00 45.62 182 ASN A O 1
ATOM 1362 N N . SER A 1 183 ? 19.546 2.052 12.500 1.00 46.00 183 SER A N 1
ATOM 1363 C CA . SER A 1 183 ? 20.185 2.654 11.321 1.00 46.00 183 SER A CA 1
ATOM 1364 C C . SER A 1 183 ? 19.232 3.510 10.479 1.00 46.00 183 SER A C 1
ATOM 1366 O O . SER A 1 183 ? 19.443 3.643 9.275 1.00 46.00 183 SER A O 1
ATOM 1368 N N . TRP A 1 184 ? 18.213 4.090 11.118 1.00 39.59 184 TRP A N 1
ATOM 1369 C CA . TRP A 1 184 ? 17.389 5.177 10.585 1.00 39.59 184 TRP A CA 1
ATOM 1370 C C . TRP A 1 184 ? 17.490 6.386 11.505 1.00 39.59 184 TRP A C 1
ATOM 1372 O O . TRP A 1 184 ? 17.439 6.169 12.738 1.00 39.59 184 TRP A O 1
#

Secondary structure (DSSP, 8-state):
---PPPP-----------TT-----TTS--SS---GGGT--GGGSHHHHHHHHHHHHHHHHHHHHHHHGGGT--HHHHHHHHHHHHSHHHHHHH-HHHHHHHSSHHHHHHHHHHHHHHHHHHHHHHHHHS-HHHHHHTHHHHHHHHHHHHHHHHHHHHHHHHHHHTT--HHHHHSTTTTTTS--

pLDDT: mean 77.05, std 16.95, range [32.09, 96.75]

Foldseek 3Di:
DDDDDDDDPPPPDPPPPVPPDDDDDPPFEDQADPDVVVVDDRLSYLPVLQVVVVVQLVVQLVVQCVVCVVVVDDSVVSSVVSVVCLPCVNCCVPPVVSSVSCPPPSNVVSCVVVVVVVVVVVVVVVVVPDDVVVVVVVPPVVVVCVCCVVVVVVVVVVVVVVVCVVVDDPVVCPPDPNPCPPPD

Organism: Panicum miliaceum (NCBI:txid4540)

Radius of gyration: 24.67 Å; chains: 1; bounding box: 67×49×60 Å